Protein AF-A0A9P7N388-F1 (afdb_monomer)

Sequence (349 aa):
MAQVLVEQLLEPGQTVDETIVAYLEQLADLKVEDVQNSEPRAISQVSHSLLLDIQALSKKSHRRLVESAASHSSLRQTLPSLAQRACDLNNMVPWLDEEADLFSTEFNKAKETKEKNIIADRKRALRLLDNSERLVNVMEIPPLLNTVISSNPVNHSSFLDLYAHLQRLASLHASSPLITSVKHEADVAVRRMAADLIAALRVPNLKLAPGLRTVGWLKRIVPDLISQPTEEALSATFLVCRLSTLIRTLDAMGPLRDLADQELMRNVDSTQGWAGGQHTEKYLKRFIEVFREHSFGIVSVANSIDASFPRLDDPKADLMYPLPSGQKYQRKYFDTSALLCRKFGKIGG

Secondary structure (DSSP, 8-state):
-HHHHHHHHS-TT----HHHHHHHHHHHHS-HHHHHHTHHHHHHHHHHHHHHHHHHHHHHHHHHHHHHHHHHHHHHHHHHHHHHHHHHHHHHHHHHHHHHHHHHHHHHH--SSSHHHHHHHHHHHHHHHHHHHHHHHHHHHHHHHHHHHHSSS--HHHHHHHHHHHHHHHHHTTT-HHHHHHHHHHHHHHHHHHHHHHHHHHSTT--HHHHHHHHHHHHHHHHHH-SS--HHHHHHHHHHHHHHHHHHHHHTTHHHHHHHHHHHHHHHH--S-----HHHHHHHHHHHHHHHHHHHHHHHHHHHHHHHS--TT-TT--S--PPPPS-SSHHHHHHHHHHHHHHHTTS--

Nearest PDB structures (foldseek):
  6xns-assembly1_A  TM=2.971E-01  e=5.992E-01  synthetic construct

Structure (mmCIF, N/CA/C/O backbone):
data_AF-A0A9P7N388-F1
#
_entry.id   AF-A0A9P7N388-F1
#
loop_
_atom_site.group_PDB
_atom_site.id
_atom_site.type_symbol
_atom_site.label_atom_id
_atom_site.label_alt_id
_atom_site.label_comp_id
_atom_site.label_asym_id
_atom_site.label_entity_id
_atom_site.label_seq_id
_atom_site.pdbx_PDB_ins_code
_atom_site.Cartn_x
_atom_site.Cartn_y
_a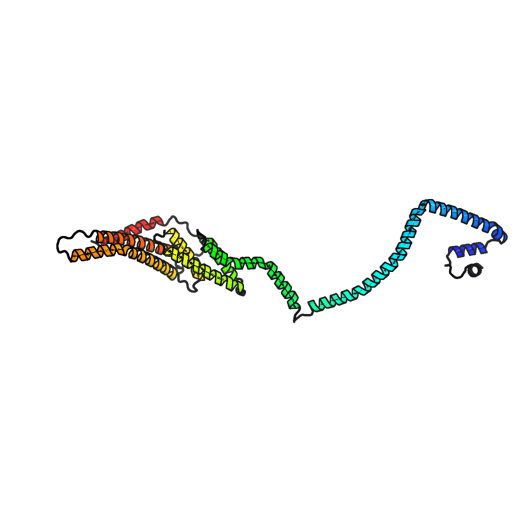tom_site.Cartn_z
_atom_site.occupancy
_atom_site.B_iso_or_equiv
_atom_site.auth_seq_id
_atom_site.auth_comp_id
_atom_site.auth_asym_id
_atom_site.auth_atom_id
_atom_site.pdbx_PDB_model_num
ATOM 1 N N . MET A 1 1 ? -50.084 3.219 96.421 1.00 54.56 1 MET A N 1
ATOM 2 C CA . MET A 1 1 ? -51.499 3.410 96.026 1.00 54.56 1 MET A CA 1
ATOM 3 C C . MET A 1 1 ? -51.617 3.559 94.512 1.00 54.56 1 MET A C 1
ATOM 5 O O . MET A 1 1 ? -52.287 2.729 93.920 1.00 54.56 1 MET A O 1
ATOM 9 N N . ALA A 1 2 ? -50.893 4.488 93.870 1.00 55.12 2 ALA A N 1
ATOM 10 C CA . ALA A 1 2 ? -50.901 4.659 92.407 1.00 55.12 2 ALA A CA 1
ATOM 11 C C . ALA A 1 2 ? -50.520 3.389 91.613 1.00 55.12 2 ALA A C 1
ATOM 13 O O . ALA A 1 2 ? -51.240 3.010 90.702 1.00 55.12 2 ALA A O 1
ATOM 14 N N . GLN A 1 3 ? -49.470 2.656 92.012 1.00 58.31 3 GLN A N 1
ATOM 15 C CA . GLN A 1 3 ? -49.074 1.400 91.341 1.00 58.31 3 GLN A CA 1
ATOM 16 C C . GLN A 1 3 ? -50.142 0.292 91.420 1.00 58.31 3 GLN A C 1
ATOM 18 O O . GLN A 1 3 ? -50.338 -0.437 90.457 1.00 58.31 3 GLN A O 1
ATOM 23 N N . VAL A 1 4 ? -50.882 0.212 92.532 1.00 60.84 4 VAL A N 1
ATOM 24 C CA . VAL A 1 4 ? -51.974 -0.765 92.715 1.00 60.84 4 VAL A CA 1
ATOM 25 C C . VAL A 1 4 ? -53.197 -0.384 91.871 1.00 60.84 4 VAL A C 1
ATOM 27 O O . VAL A 1 4 ? -53.898 -1.254 91.370 1.00 60.84 4 VAL A O 1
ATOM 30 N N . LEU A 1 5 ? -53.434 0.917 91.670 1.00 60.81 5 LEU A N 1
ATOM 31 C CA . LEU A 1 5 ? -54.494 1.420 90.791 1.00 60.81 5 LEU A CA 1
ATOM 32 C C . LEU A 1 5 ? -54.153 1.234 89.306 1.00 60.81 5 LEU A C 1
ATOM 34 O O . LEU A 1 5 ? -55.037 0.875 88.535 1.00 60.81 5 LEU A O 1
ATOM 38 N N . VAL A 1 6 ? -52.885 1.407 88.913 1.00 63.84 6 VAL A N 1
ATOM 39 C CA . VAL A 1 6 ? -52.402 1.099 87.553 1.00 63.84 6 VAL A CA 1
ATOM 40 C C . VAL A 1 6 ? -52.645 -0.374 87.218 1.00 63.84 6 VAL A C 1
ATOM 42 O O . VAL A 1 6 ? -53.108 -0.687 86.129 1.00 63.84 6 VAL A O 1
ATOM 45 N N . GLU A 1 7 ? -52.382 -1.275 88.163 1.00 63.84 7 GLU A N 1
ATOM 46 C CA . GLU A 1 7 ? -52.523 -2.718 87.956 1.00 63.84 7 GLU A CA 1
ATOM 47 C C . GLU A 1 7 ? -53.988 -3.193 87.931 1.00 63.84 7 GLU A C 1
ATOM 49 O O . GLU A 1 7 ? -54.299 -4.184 87.277 1.00 63.84 7 GLU A O 1
ATOM 54 N N . GLN A 1 8 ? -54.906 -2.481 88.599 1.00 62.72 8 GLN A N 1
ATOM 55 C CA . GLN A 1 8 ? -56.333 -2.831 88.606 1.00 62.72 8 GLN A CA 1
ATOM 56 C C . GLN A 1 8 ? -57.171 -2.161 87.510 1.00 62.72 8 GLN A C 1
ATOM 58 O O . GLN A 1 8 ? -58.237 -2.679 87.181 1.00 62.72 8 GLN A O 1
ATOM 63 N N . LEU A 1 9 ? -56.737 -1.021 86.963 1.00 61.66 9 LEU A N 1
ATOM 64 C CA . LEU A 1 9 ? -57.518 -0.246 85.987 1.00 61.66 9 LEU A CA 1
ATOM 65 C C . LEU A 1 9 ? -57.026 -0.376 84.539 1.00 61.66 9 LEU A C 1
ATOM 67 O O . LEU A 1 9 ? -57.752 0.025 83.630 1.00 61.66 9 LEU A O 1
ATOM 71 N N . LEU A 1 10 ? -55.831 -0.924 84.298 1.00 63.72 10 LEU A N 1
ATOM 72 C CA . LEU A 1 10 ? -55.288 -1.095 82.948 1.00 63.72 10 LEU A CA 1
ATOM 73 C C . LEU A 1 10 ? -55.443 -2.552 82.480 1.00 63.72 10 LEU A C 1
ATOM 75 O O . LEU A 1 10 ? -54.872 -3.468 83.069 1.00 63.72 10 LEU A O 1
ATOM 79 N N . GLU A 1 11 ? -56.193 -2.777 81.398 1.00 56.34 11 GLU A N 1
ATOM 80 C CA . GLU A 1 11 ? -56.225 -4.086 80.732 1.00 56.34 11 GLU A CA 1
ATOM 81 C C . GLU A 1 11 ? -54.861 -4.425 80.088 1.00 56.34 11 GLU A C 1
ATOM 83 O O . GLU A 1 11 ? -54.117 -3.521 79.681 1.00 56.34 11 GLU A O 1
ATOM 88 N N . PRO A 1 12 ? -54.495 -5.720 79.982 1.00 47.88 12 PRO A N 1
ATOM 89 C CA . PRO A 1 12 ? -53.148 -6.128 79.597 1.00 47.88 12 PRO A CA 1
ATOM 90 C C . PRO A 1 12 ? -52.882 -5.816 78.118 1.00 47.88 12 PRO A C 1
ATOM 92 O O . PRO A 1 12 ? -53.321 -6.539 77.226 1.00 47.88 12 PRO A O 1
ATOM 95 N N . GLY A 1 13 ? -52.132 -4.743 77.851 1.00 54.44 13 GLY A N 1
ATOM 96 C CA . GLY A 1 13 ? -51.677 -4.407 76.496 1.00 54.44 13 GLY A CA 1
ATOM 97 C C . GLY A 1 13 ? -51.415 -2.930 76.198 1.00 54.44 13 GLY A C 1
ATOM 98 O O . GLY A 1 13 ? -50.914 -2.632 75.115 1.00 54.44 13 GLY A O 1
ATOM 99 N N . GLN A 1 14 ? -51.715 -2.002 77.112 1.00 55.28 14 GLN A N 1
ATOM 100 C CA . GLN A 1 14 ? -51.423 -0.576 76.913 1.00 55.28 14 GLN A CA 1
ATOM 101 C C . GLN A 1 14 ? -50.050 -0.173 77.467 1.00 55.28 14 GLN A C 1
ATOM 103 O O . GLN A 1 14 ? -49.676 -0.527 78.583 1.00 55.28 14 GLN A O 1
ATOM 108 N N . THR A 1 15 ? -49.294 0.582 76.668 1.00 54.12 15 THR A N 1
ATOM 109 C CA . THR A 1 15 ? -48.019 1.188 77.064 1.00 54.12 15 THR A CA 1
ATOM 110 C C . THR A 1 15 ? -48.269 2.273 78.107 1.00 54.12 15 THR A C 1
ATOM 112 O O . THR A 1 15 ? -49.079 3.171 77.886 1.00 54.12 15 THR A O 1
ATOM 115 N N . VAL A 1 16 ? -47.591 2.177 79.251 1.00 58.94 16 VAL A N 1
ATOM 116 C CA . VAL A 1 16 ? -47.713 3.140 80.351 1.00 58.94 16 VAL A CA 1
ATOM 117 C C . VAL A 1 16 ? -46.982 4.425 79.962 1.00 58.94 16 VAL A C 1
ATOM 119 O O . VAL A 1 16 ? -45.760 4.500 80.071 1.00 58.94 16 VAL A O 1
ATOM 122 N N . ASP A 1 17 ? -47.720 5.423 79.482 1.00 66.12 17 ASP A N 1
ATOM 123 C CA . ASP A 1 17 ? -47.175 6.762 79.259 1.00 66.12 17 ASP A CA 1
ATOM 124 C C . ASP A 1 17 ? -46.977 7.490 80.601 1.00 66.12 17 ASP A C 1
ATOM 126 O O . ASP A 1 17 ? -47.806 7.406 81.510 1.00 66.12 17 ASP A O 1
ATOM 130 N N . GLU A 1 18 ? -45.879 8.241 80.720 1.00 76.75 18 GLU A N 1
ATOM 131 C CA . GLU A 1 18 ? -45.463 8.998 81.918 1.00 76.75 18 GLU A CA 1
ATOM 132 C C . GLU A 1 18 ? -46.559 9.945 82.450 1.00 76.75 18 GLU A C 1
ATOM 134 O O . GLU A 1 18 ? -46.695 10.175 83.651 1.00 76.75 18 GLU A O 1
ATOM 139 N N . THR A 1 19 ? -47.416 10.434 81.556 1.00 77.50 19 THR A N 1
ATOM 140 C CA . THR A 1 19 ? -48.558 11.300 81.866 1.00 77.50 19 THR A CA 1
ATOM 141 C C . THR A 1 19 ? -49.704 10.569 82.568 1.00 77.50 19 THR A C 1
ATOM 143 O O . THR A 1 19 ? -50.401 11.173 83.382 1.00 77.50 19 THR A O 1
ATOM 146 N N . ILE A 1 20 ? -49.889 9.273 82.298 1.00 78.06 20 ILE A N 1
ATOM 147 C CA . ILE A 1 20 ? -50.920 8.438 82.932 1.00 78.06 20 ILE A CA 1
ATOM 148 C C . ILE A 1 20 ? -50.558 8.213 84.401 1.00 78.06 20 ILE A C 1
ATOM 150 O O . ILE A 1 20 ? -51.415 8.314 85.274 1.00 78.06 20 ILE A O 1
ATOM 154 N N . VAL A 1 21 ? -49.276 7.975 84.687 1.00 78.62 21 VAL A N 1
ATOM 155 C CA . VAL A 1 21 ? -48.788 7.783 86.059 1.00 78.62 21 VAL A CA 1
ATOM 156 C C . VAL A 1 21 ? -48.949 9.066 86.878 1.00 78.62 21 VAL A C 1
ATOM 158 O O . VAL A 1 21 ? -49.504 9.013 87.973 1.00 78.62 21 VAL A O 1
ATOM 161 N N . ALA A 1 22 ? -48.577 10.223 86.321 1.00 80.38 22 ALA A N 1
ATOM 162 C CA . ALA A 1 22 ? -48.741 11.517 86.987 1.00 80.38 22 ALA A CA 1
ATOM 163 C C . ALA A 1 22 ? -50.216 11.869 87.270 1.00 80.38 22 ALA A C 1
ATOM 165 O O . ALA A 1 22 ? -50.533 12.437 88.315 1.00 80.38 22 ALA A O 1
ATOM 166 N N . TYR A 1 23 ? -51.135 11.507 86.369 1.00 80.38 23 TYR A N 1
ATOM 167 C CA . TYR A 1 23 ? -52.574 11.695 86.581 1.00 80.38 23 TYR A CA 1
ATOM 168 C C . TYR A 1 23 ? -53.120 10.787 87.693 1.00 80.38 23 TYR A C 1
ATOM 170 O O . TYR A 1 23 ? -53.917 11.221 88.523 1.00 80.38 23 TYR A O 1
ATOM 178 N N . LEU A 1 24 ? -52.662 9.535 87.752 1.00 78.81 24 LEU A N 1
ATOM 179 C CA . LEU A 1 24 ? -53.074 8.582 88.786 1.00 78.81 24 LEU A CA 1
ATOM 180 C C . LEU A 1 24 ? -52.516 8.932 90.173 1.00 78.81 24 LEU A C 1
ATOM 182 O O . LEU A 1 24 ? -53.167 8.654 91.179 1.00 78.81 24 LEU A O 1
ATOM 186 N N . GLU A 1 25 ? -51.346 9.568 90.239 1.00 81.94 25 GLU A N 1
ATOM 187 C CA . GLU A 1 25 ? -50.822 10.161 91.474 1.00 81.94 25 GLU A CA 1
ATOM 188 C C . GLU A 1 25 ? -51.679 11.345 91.933 1.00 81.94 25 GLU A C 1
ATOM 190 O O . GLU A 1 25 ? -52.079 11.391 93.094 1.00 81.94 25 GLU A O 1
ATOM 195 N N . GLN A 1 26 ? -52.068 12.236 91.015 1.00 79.00 26 GLN A N 1
ATOM 196 C CA . GLN A 1 26 ? -52.986 13.339 91.325 1.00 79.00 26 GLN A CA 1
ATOM 197 C C . GLN A 1 26 ? -54.356 12.839 91.800 1.00 79.00 26 GLN A C 1
ATOM 199 O O . GLN A 1 26 ? -54.920 13.396 92.739 1.00 79.00 26 GLN A O 1
ATOM 204 N N . LEU A 1 27 ? -54.876 11.762 91.207 1.00 75.25 27 LEU A N 1
ATOM 205 C CA . LEU A 1 27 ? -56.146 11.162 91.612 1.00 75.25 27 LEU A CA 1
ATOM 206 C C . LEU A 1 27 ? -56.091 10.561 93.024 1.00 75.25 27 LEU A C 1
ATOM 208 O O . LEU A 1 27 ? -57.076 10.614 93.760 1.00 75.25 27 LEU A O 1
ATOM 212 N N . ALA A 1 28 ? -54.940 10.007 93.413 1.00 77.50 28 ALA A N 1
ATOM 213 C CA . ALA A 1 28 ? -54.733 9.443 94.743 1.00 77.50 28 ALA A CA 1
ATOM 214 C C . ALA A 1 28 ? -54.659 10.512 95.854 1.00 77.50 28 ALA A C 1
ATOM 216 O O . ALA A 1 28 ? -54.932 10.185 97.010 1.00 77.50 28 ALA A O 1
ATOM 217 N N . ASP A 1 29 ? -54.335 11.764 95.510 1.00 81.75 29 ASP A N 1
ATOM 218 C CA . ASP A 1 29 ? -54.202 12.885 96.451 1.00 81.75 29 ASP A CA 1
ATOM 219 C C . ASP A 1 29 ? -55.505 13.698 96.649 1.00 81.75 29 ASP A C 1
ATOM 221 O O . ASP A 1 29 ? -55.605 14.491 97.592 1.00 81.75 29 ASP A O 1
ATOM 225 N N . LEU A 1 30 ? -56.532 13.511 95.806 1.00 77.94 30 LEU A N 1
ATOM 226 C CA . LEU A 1 30 ? -57.818 14.218 95.917 1.00 77.94 30 LEU A CA 1
ATOM 227 C C . LEU A 1 30 ? -58.796 13.550 96.910 1.00 77.94 30 LEU A C 1
ATOM 229 O O . LEU A 1 30 ? -58.837 12.333 97.084 1.00 77.94 30 LEU A O 1
ATOM 233 N N . LYS A 1 31 ? -59.646 14.357 97.566 1.00 75.75 31 LYS A N 1
ATOM 234 C CA . LYS A 1 31 ? -60.687 13.870 98.493 1.00 75.75 31 LYS A CA 1
ATOM 235 C C . LYS A 1 31 ? -61.840 13.205 97.734 1.00 75.75 31 LYS A C 1
ATOM 237 O O . LYS A 1 31 ? -62.254 13.685 96.685 1.00 75.75 31 LYS A O 1
ATOM 242 N N . VAL A 1 32 ? -62.430 12.155 98.314 1.00 70.00 32 VAL A N 1
ATOM 243 C CA . VAL A 1 32 ? -63.485 11.325 97.684 1.00 70.00 32 VAL A CA 1
ATOM 244 C C . VAL A 1 32 ? -64.698 12.142 97.202 1.00 70.00 32 VAL A C 1
ATOM 246 O O . VAL A 1 32 ? -65.280 11.829 96.167 1.00 70.00 32 VAL A O 1
ATOM 249 N N . GLU A 1 33 ? -65.061 13.217 97.904 1.00 69.81 33 GLU A N 1
ATOM 250 C CA . GLU A 1 33 ? -66.173 14.102 97.518 1.00 69.81 33 GLU A CA 1
ATOM 251 C C . GLU A 1 33 ? -65.856 14.957 96.273 1.00 69.81 33 GLU A C 1
ATOM 253 O O . GLU A 1 33 ? -66.740 15.198 95.442 1.00 69.81 33 GLU A O 1
ATOM 258 N N . ASP A 1 34 ? -64.589 15.350 96.107 1.00 67.69 34 ASP A N 1
ATOM 259 C CA . ASP A 1 34 ? -64.081 16.095 94.951 1.00 67.69 34 ASP A CA 1
ATOM 260 C C . ASP A 1 34 ? -63.875 15.160 93.747 1.00 67.69 34 ASP A C 1
ATOM 262 O O . ASP A 1 34 ? -64.193 15.539 92.616 1.00 67.69 34 ASP A O 1
ATOM 266 N N . VAL A 1 35 ? -63.456 13.913 93.990 1.00 71.31 35 VAL A N 1
ATOM 267 C CA . VAL A 1 35 ? -63.378 12.841 92.979 1.00 71.31 35 VAL A CA 1
ATOM 268 C C . VAL A 1 35 ? -64.764 12.499 92.432 1.00 71.31 35 VAL A C 1
ATOM 270 O O . VAL A 1 35 ? -64.927 12.301 91.238 1.00 71.31 35 VAL A O 1
ATOM 273 N N . GLN A 1 36 ? -65.809 12.473 93.263 1.00 75.69 36 GLN A N 1
ATOM 274 C CA . GLN A 1 36 ? -67.150 12.132 92.771 1.00 75.69 36 GLN A CA 1
ATOM 275 C C . GLN A 1 36 ? -67.828 13.266 91.993 1.00 75.69 36 GLN A C 1
ATOM 277 O O . GLN A 1 36 ? -68.602 12.998 91.075 1.00 75.69 36 GLN A O 1
ATOM 282 N N . ASN A 1 37 ? -67.571 14.530 92.343 1.00 75.38 37 ASN A N 1
ATOM 283 C CA . ASN A 1 37 ? -68.355 15.649 91.811 1.00 75.38 37 ASN A CA 1
ATOM 284 C C . ASN A 1 37 ? -67.577 16.596 90.895 1.00 75.38 37 ASN A C 1
ATOM 286 O O . ASN A 1 37 ? -68.160 17.147 89.958 1.00 75.38 37 ASN A O 1
ATOM 290 N N . SER A 1 38 ? -66.295 16.834 91.170 1.00 77.44 38 SER A N 1
ATOM 291 C CA . SER A 1 38 ? -65.497 17.830 90.449 1.00 77.44 38 SER A CA 1
ATOM 292 C C . SER A 1 38 ? -64.679 17.207 89.324 1.00 77.44 38 SER A C 1
ATOM 294 O O . SER A 1 38 ? -64.660 17.760 88.227 1.00 77.44 38 SER A O 1
ATOM 296 N N . GLU A 1 39 ? -64.101 16.024 89.541 1.00 82.06 39 GLU A N 1
ATOM 297 C CA . GLU A 1 39 ? -63.276 15.343 88.543 1.00 82.06 39 GLU A CA 1
ATOM 298 C C . GLU A 1 39 ? -64.093 14.919 87.306 1.00 82.06 39 GLU A C 1
ATOM 300 O O . GLU A 1 39 ? -63.691 15.287 86.203 1.00 82.06 39 GLU A O 1
ATOM 305 N N . PRO A 1 40 ? -65.292 14.302 87.403 1.00 83.38 40 PRO A N 1
ATOM 306 C CA . PRO A 1 40 ? -66.077 13.959 86.219 1.00 83.38 40 PRO A CA 1
ATOM 307 C C . PRO A 1 40 ? -66.480 15.201 85.428 1.00 83.38 40 PRO A C 1
ATOM 309 O O . PRO A 1 40 ? -66.548 15.164 84.199 1.00 83.38 40 PRO A O 1
ATOM 312 N N . ARG A 1 41 ? -66.715 16.327 86.119 1.00 80.69 41 ARG A N 1
ATOM 313 C CA . ARG A 1 41 ? -67.003 17.617 85.482 1.00 80.69 41 ARG A CA 1
ATOM 314 C C . ARG A 1 41 ? -65.760 18.197 84.812 1.00 80.69 41 ARG A C 1
ATOM 316 O O . ARG A 1 41 ? -65.882 18.671 83.689 1.00 80.69 41 ARG A O 1
ATOM 323 N N . ALA A 1 42 ? -64.591 18.115 85.440 1.00 82.94 42 ALA A N 1
ATOM 324 C CA . ALA A 1 42 ? -63.323 18.561 84.873 1.00 82.94 42 ALA A CA 1
ATOM 325 C C . ALA A 1 42 ? -62.916 17.712 83.658 1.00 82.94 42 ALA A C 1
ATOM 327 O O . ALA A 1 42 ? -62.613 18.274 82.612 1.00 82.94 42 ALA A O 1
ATOM 328 N N . ILE A 1 43 ? -63.019 16.380 83.732 1.00 85.31 43 ILE A N 1
ATOM 329 C CA . ILE A 1 43 ? -62.799 15.475 82.592 1.00 85.31 43 ILE A CA 1
ATOM 330 C C . ILE A 1 43 ? -63.797 15.786 81.476 1.00 85.31 43 ILE A C 1
ATOM 332 O O . ILE A 1 43 ? -63.410 15.889 80.314 1.00 85.31 43 ILE A O 1
ATOM 336 N N . SER A 1 44 ? -65.078 15.983 81.799 1.00 87.81 44 SER A N 1
ATOM 337 C CA . SER A 1 44 ? -66.091 16.339 80.796 1.00 87.81 44 SER A CA 1
ATOM 338 C C . SER A 1 44 ? -65.797 17.694 80.143 1.00 87.81 44 SER A C 1
ATOM 340 O O . SER A 1 44 ? -65.961 17.843 78.937 1.00 87.81 44 SER A O 1
ATOM 342 N N . GLN A 1 45 ? -65.318 18.679 80.906 1.00 90.69 45 GLN A N 1
ATOM 343 C CA . GLN A 1 45 ? -64.935 19.994 80.386 1.00 90.69 45 GLN A CA 1
ATOM 344 C C . GLN A 1 45 ? -63.671 19.933 79.525 1.00 90.69 45 GLN A C 1
ATOM 346 O O . GLN A 1 45 ? -63.677 20.481 78.427 1.00 90.69 45 GLN A O 1
ATOM 351 N N . VAL A 1 46 ? -62.619 19.248 79.982 1.00 89.38 46 VAL A N 1
ATOM 352 C CA . VAL A 1 46 ? -61.349 19.099 79.254 1.00 89.38 46 VAL A CA 1
ATOM 353 C C . VAL A 1 46 ? -61.537 18.247 78.005 1.00 89.38 46 VAL A C 1
ATOM 355 O O . VAL A 1 46 ? -61.026 18.592 76.946 1.00 89.38 46 VAL A O 1
ATOM 358 N N . SER A 1 47 ? -62.311 17.164 78.081 1.00 92.50 47 SER A N 1
ATOM 359 C CA . SER A 1 47 ? -62.658 16.378 76.894 1.00 92.50 47 SER A CA 1
ATOM 360 C C . SER A 1 47 ? -63.478 17.206 75.912 1.00 92.50 47 SER A C 1
ATOM 362 O O . SER A 1 47 ? -63.170 17.190 74.726 1.00 92.50 47 SER A O 1
ATOM 364 N N . HIS A 1 48 ? -64.454 17.997 76.371 1.00 93.94 48 HIS A N 1
ATOM 365 C CA . HIS A 1 48 ? -65.211 18.877 75.484 1.00 93.94 48 HIS A CA 1
ATOM 366 C C . HIS A 1 48 ? -64.327 19.973 74.867 1.00 93.94 48 HIS A C 1
ATOM 368 O O . HIS A 1 48 ? -64.451 20.245 73.674 1.00 93.94 48 HIS A O 1
ATOM 374 N N . SER A 1 49 ? -63.422 20.601 75.626 1.00 94.44 49 SER A N 1
ATOM 375 C CA . SER A 1 49 ? -62.507 21.616 75.084 1.00 94.44 49 SER A CA 1
ATOM 376 C C . SER A 1 49 ? -61.527 21.006 74.086 1.00 94.44 49 SER A C 1
ATOM 378 O O . SER A 1 49 ? -61.381 21.518 72.983 1.00 94.44 49 SER A O 1
ATOM 380 N N . LEU A 1 50 ? -60.939 19.857 74.418 1.00 93.81 50 LEU A N 1
ATOM 381 C CA . LEU A 1 50 ? -60.034 19.124 73.541 1.00 93.81 50 LEU A CA 1
ATOM 382 C C . LEU A 1 50 ? -60.761 18.650 72.279 1.00 93.81 50 LEU A C 1
ATOM 384 O O . LEU A 1 50 ? -60.205 18.741 71.191 1.00 93.81 50 LEU A O 1
ATOM 388 N N . LEU A 1 51 ? -62.016 18.205 72.381 1.00 94.88 51 LEU A N 1
ATOM 389 C CA . LEU A 1 51 ? -62.832 17.862 71.215 1.00 94.88 51 LEU A CA 1
ATOM 390 C C . LEU A 1 51 ? -63.077 19.077 70.321 1.00 94.88 51 LEU A C 1
ATOM 392 O O . LEU A 1 51 ? -62.978 18.946 69.102 1.00 94.88 51 LEU A O 1
ATOM 396 N N . LEU A 1 52 ? -63.352 20.254 70.892 1.00 92.88 52 LEU A N 1
ATOM 397 C CA . LEU A 1 52 ? -63.477 21.489 70.116 1.00 92.88 52 LEU A CA 1
ATOM 398 C C . LEU A 1 52 ? -62.151 21.877 69.455 1.00 92.88 52 LEU A C 1
ATOM 400 O O . LEU A 1 52 ? -62.152 22.231 68.276 1.00 92.88 52 LEU A O 1
ATOM 404 N N . ASP A 1 53 ? -61.031 21.753 70.164 1.00 93.00 53 ASP A N 1
ATOM 405 C CA . ASP A 1 53 ? -59.697 22.058 69.645 1.00 93.00 53 ASP A CA 1
ATOM 406 C C . ASP A 1 53 ? -59.281 21.076 68.542 1.00 93.00 53 ASP A C 1
ATOM 408 O O . ASP A 1 53 ? -58.810 21.498 67.484 1.00 93.00 53 ASP A O 1
ATOM 412 N N . ILE A 1 54 ? -59.531 19.774 68.715 1.00 90.62 54 ILE A N 1
ATOM 413 C CA . ILE A 1 54 ? -59.326 18.754 67.679 1.00 90.62 54 ILE A CA 1
ATOM 414 C C . ILE A 1 54 ? -60.261 19.000 66.500 1.00 90.62 54 ILE A C 1
ATOM 416 O O . ILE A 1 54 ? -59.834 18.877 65.354 1.00 90.62 54 ILE A O 1
ATOM 420 N N . GLN A 1 55 ? -61.521 19.370 66.731 1.00 91.62 55 GLN A N 1
ATOM 421 C CA . GLN A 1 55 ? -62.453 19.673 65.649 1.00 91.62 55 GLN A CA 1
ATOM 422 C C . GLN A 1 55 ? -62.019 20.928 64.881 1.00 91.62 55 GLN A C 1
ATOM 424 O O . GLN A 1 55 ? -62.091 20.944 63.651 1.00 91.62 55 GLN A O 1
ATOM 429 N N . ALA A 1 56 ? -61.546 21.967 65.570 1.00 90.75 56 ALA A N 1
ATOM 430 C CA . ALA A 1 56 ? -61.016 23.181 64.961 1.00 90.75 56 ALA A CA 1
ATOM 431 C C . ALA A 1 56 ? -59.724 22.901 64.182 1.00 90.75 56 ALA A C 1
ATOM 433 O O . ALA A 1 56 ? -59.584 23.348 63.040 1.00 90.75 56 ALA A O 1
ATOM 434 N N . LEU A 1 57 ? -58.813 22.108 64.750 1.00 88.38 57 LEU A N 1
ATOM 435 C CA . LEU A 1 57 ? -57.588 21.672 64.091 1.00 88.38 57 LEU A CA 1
ATOM 436 C C . LEU A 1 57 ? -57.908 20.817 62.864 1.00 88.38 57 LEU A C 1
ATOM 438 O O . LEU A 1 57 ? -57.411 21.116 61.786 1.00 88.38 57 LEU A O 1
ATOM 442 N N . SER A 1 58 ? -58.799 19.835 62.996 1.00 88.56 58 SER A N 1
ATOM 443 C CA . SER A 1 58 ? -59.291 19.003 61.899 1.00 88.56 58 SER A CA 1
ATOM 444 C C . SER A 1 58 ? -59.905 19.865 60.801 1.00 88.56 58 SER A C 1
ATOM 446 O O . SER A 1 58 ? -59.466 19.792 59.663 1.00 88.56 58 SER A O 1
ATOM 448 N N . LYS A 1 59 ? -60.812 20.801 61.106 1.00 88.00 59 LYS A N 1
ATOM 449 C CA . LYS A 1 59 ? -61.361 21.720 60.090 1.00 88.00 59 LYS A CA 1
ATOM 450 C C . LYS A 1 59 ? -60.273 22.539 59.390 1.00 88.00 59 LYS A C 1
ATOM 452 O O . LYS A 1 59 ? -60.327 22.712 58.175 1.00 88.00 59 LYS A O 1
ATOM 457 N N . LYS A 1 60 ? -59.280 23.026 60.137 1.00 90.31 60 LYS A N 1
ATOM 458 C CA . LYS A 1 60 ? -58.195 23.860 59.605 1.00 90.31 60 LYS A CA 1
ATOM 459 C C . LYS A 1 60 ? -57.172 23.065 58.786 1.00 90.31 60 LYS A C 1
ATOM 461 O O . LYS A 1 60 ? -56.606 23.606 57.840 1.00 90.31 60 LYS A O 1
ATOM 466 N N . SER A 1 61 ? -56.895 21.815 59.153 1.00 88.00 61 SER A N 1
ATOM 467 C CA . SER A 1 61 ? -55.777 21.032 58.616 1.00 88.00 61 SER A CA 1
ATOM 468 C C . SER A 1 61 ? -56.156 19.637 58.111 1.00 88.00 61 SER A C 1
ATOM 470 O O . SER A 1 61 ? -55.248 18.861 57.814 1.00 88.00 61 SER A O 1
ATOM 472 N N . HIS A 1 62 ? -57.448 19.326 57.914 1.00 89.25 62 HIS A N 1
ATOM 473 C CA . HIS A 1 62 ? -57.910 17.989 57.501 1.00 89.25 62 HIS A CA 1
ATOM 474 C C . HIS A 1 62 ? -57.152 17.492 56.275 1.00 89.25 62 HIS A C 1
ATOM 476 O O . HIS A 1 62 ? -56.761 16.336 56.220 1.00 89.25 62 HIS A O 1
ATOM 482 N N . ARG A 1 63 ? -56.898 18.375 55.302 1.00 89.75 63 ARG A N 1
ATOM 483 C CA . ARG A 1 63 ? -56.197 18.014 54.074 1.00 89.75 63 ARG A CA 1
ATOM 484 C C . ARG A 1 63 ? -54.775 17.550 54.365 1.00 89.75 63 ARG A C 1
ATOM 486 O O . ARG A 1 63 ? -54.380 16.503 53.878 1.00 89.75 63 ARG A O 1
ATOM 493 N N . ARG A 1 64 ? -54.046 18.278 55.213 1.00 87.06 64 ARG A N 1
ATOM 494 C CA . ARG A 1 64 ? -52.675 17.919 55.601 1.00 87.06 64 ARG A CA 1
ATOM 495 C C . ARG A 1 64 ? -52.645 16.655 56.453 1.00 87.06 64 ARG A C 1
ATOM 497 O O . ARG A 1 64 ? -51.740 15.848 56.292 1.00 87.06 64 ARG A O 1
ATOM 504 N N . LEU A 1 65 ? -53.627 16.466 57.335 1.00 87.81 65 LEU A N 1
ATOM 505 C CA . LEU A 1 65 ? -53.743 15.252 58.145 1.00 87.81 65 LEU A CA 1
ATOM 506 C C . LEU A 1 65 ? -54.067 14.027 57.281 1.00 87.81 65 LEU A C 1
ATOM 508 O O . LEU A 1 65 ? -53.451 12.985 57.465 1.00 87.81 65 LEU A O 1
ATOM 512 N N . VAL A 1 66 ? -54.966 14.159 56.303 1.00 90.44 66 VAL A N 1
ATOM 513 C CA . VAL A 1 66 ? -55.297 13.088 55.350 1.00 90.44 66 VAL A CA 1
ATOM 514 C C . VAL A 1 66 ? -54.122 12.802 54.416 1.00 90.44 66 VAL A C 1
ATOM 516 O O . VAL A 1 66 ? -53.786 11.641 54.219 1.00 90.44 66 VAL A O 1
ATOM 519 N N . GLU A 1 67 ? -53.453 13.828 53.886 1.00 92.88 67 GLU A N 1
ATOM 520 C CA . GLU A 1 67 ? -52.242 13.671 53.067 1.00 92.88 67 GLU A CA 1
ATOM 521 C C . GLU A 1 67 ? -51.105 13.019 53.871 1.00 92.88 67 GLU A C 1
ATOM 523 O O . GLU A 1 67 ? -50.421 12.135 53.357 1.00 92.88 67 GLU A O 1
ATOM 528 N N . SER A 1 68 ? -50.938 13.384 55.146 1.00 91.88 68 SER A N 1
ATOM 529 C CA . SER A 1 68 ? -49.965 12.766 56.052 1.00 91.88 68 SER A CA 1
ATOM 530 C C . SER A 1 68 ? -50.321 11.310 56.357 1.00 91.88 68 SER A C 1
ATOM 532 O O . SER A 1 68 ? -49.481 10.431 56.201 1.00 91.88 68 SER A O 1
ATOM 534 N N . ALA A 1 69 ? -51.577 11.006 56.694 1.00 91.81 69 ALA A N 1
ATOM 535 C CA . ALA A 1 69 ? -52.031 9.636 56.937 1.00 91.81 69 ALA A CA 1
ATOM 536 C C . ALA A 1 69 ? -51.926 8.753 55.677 1.00 91.81 69 ALA A C 1
ATOM 538 O O . ALA A 1 69 ? -51.494 7.600 55.751 1.00 91.81 69 ALA A O 1
ATOM 539 N N . ALA A 1 70 ? -52.249 9.297 54.501 1.00 92.44 70 ALA A N 1
ATOM 540 C CA . ALA A 1 70 ? -52.036 8.636 53.216 1.00 92.44 70 ALA A CA 1
ATOM 541 C C . ALA A 1 70 ? -50.537 8.405 52.947 1.00 92.44 70 ALA A C 1
ATOM 543 O O . ALA A 1 70 ? -50.143 7.318 52.531 1.00 92.44 70 ALA A O 1
ATOM 544 N N . SER A 1 71 ? -49.682 9.379 53.265 1.00 91.00 71 SER A N 1
ATOM 545 C CA . SER A 1 71 ? -48.225 9.244 53.135 1.00 91.00 71 SER A CA 1
ATOM 546 C C . SER A 1 71 ? -47.650 8.223 54.118 1.00 91.00 71 SER A C 1
ATOM 548 O O . SER A 1 71 ? -46.802 7.433 53.727 1.00 91.00 71 SER A O 1
ATOM 550 N N . HIS A 1 72 ? -48.136 8.166 55.361 1.00 93.25 72 HIS A N 1
ATOM 551 C CA . HIS A 1 72 ? -47.720 7.180 56.360 1.00 93.25 72 HIS A CA 1
ATOM 552 C C . HIS A 1 72 ? -48.199 5.768 56.020 1.00 93.25 72 HIS A C 1
ATOM 554 O O . HIS A 1 72 ? -47.447 4.813 56.203 1.00 93.25 72 HIS A O 1
ATOM 560 N N . SER A 1 73 ? -49.419 5.615 55.501 1.00 92.88 73 SER A N 1
ATOM 561 C CA . SER A 1 73 ? -49.911 4.313 55.030 1.00 92.88 73 SER A CA 1
ATOM 562 C C . SER A 1 73 ? -49.151 3.834 53.791 1.00 92.88 73 SER A C 1
ATOM 564 O O . SER A 1 73 ? -48.743 2.675 53.748 1.00 92.88 73 SER A O 1
ATOM 566 N N . SER A 1 74 ? -48.862 4.734 52.846 1.00 94.25 74 SER A N 1
ATOM 567 C CA . SER A 1 74 ? -47.978 4.464 51.708 1.00 94.25 74 SER A CA 1
ATOM 568 C C . SER A 1 74 ? -46.569 4.089 52.176 1.00 94.25 74 SER A C 1
ATOM 570 O O . SER A 1 74 ? -46.047 3.053 51.780 1.00 94.25 74 SER A O 1
ATOM 572 N N . LEU A 1 75 ? -45.982 4.843 53.111 1.00 94.44 75 LEU A N 1
ATOM 573 C CA . LEU A 1 75 ? -44.663 4.557 53.682 1.00 94.44 75 LEU A CA 1
ATOM 574 C C . LEU A 1 75 ? -44.633 3.197 54.386 1.00 94.44 75 LEU A C 1
ATOM 576 O O . LEU A 1 75 ? -43.689 2.431 54.216 1.00 94.44 75 LEU A O 1
ATOM 580 N N . ARG A 1 76 ? -45.695 2.847 55.116 1.00 94.38 76 ARG A N 1
ATOM 581 C CA . ARG A 1 76 ? -45.827 1.539 55.769 1.00 94.38 76 ARG A CA 1
ATOM 582 C C . ARG A 1 76 ? -45.844 0.379 54.768 1.00 94.38 76 ARG A C 1
ATOM 584 O O . ARG A 1 76 ? -45.442 -0.719 55.134 1.00 94.38 76 ARG A O 1
ATOM 591 N N . GLN A 1 77 ? -46.280 0.606 53.529 1.00 93.69 77 GLN A N 1
ATOM 592 C CA . GLN A 1 77 ? -46.245 -0.393 52.456 1.00 93.69 77 GLN A CA 1
ATOM 593 C C . GLN A 1 77 ? -44.929 -0.369 51.667 1.00 93.69 77 GLN A C 1
ATOM 595 O O . GLN A 1 77 ? -44.422 -1.423 51.281 1.00 93.69 77 GLN A O 1
ATOM 600 N N . THR A 1 78 ? -44.346 0.811 51.440 1.00 94.56 78 THR A N 1
ATOM 601 C CA . THR A 1 78 ? -43.116 0.942 50.652 1.00 94.56 78 THR A CA 1
ATOM 602 C C . THR A 1 78 ? -41.877 0.536 51.437 1.00 94.56 78 THR A C 1
ATOM 604 O O . THR A 1 78 ? -40.991 -0.077 50.847 1.00 94.56 78 THR A O 1
ATOM 607 N N . LEU A 1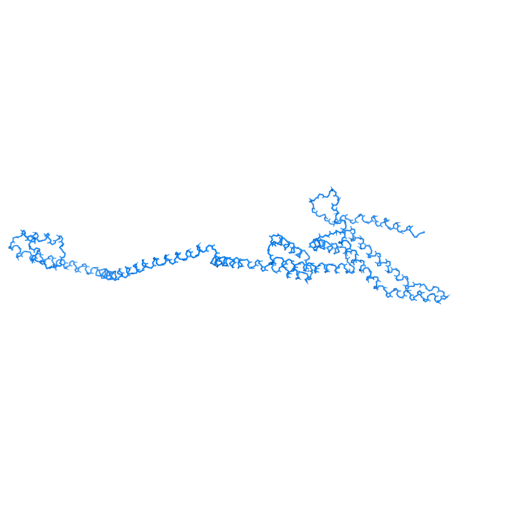 79 ? -41.817 0.784 52.750 1.00 95.31 79 LEU A N 1
ATOM 608 C CA . LEU A 1 79 ? -40.653 0.448 53.577 1.00 95.31 79 LEU A CA 1
ATOM 609 C C . LEU A 1 79 ? -40.353 -1.065 53.591 1.00 95.31 79 LEU A C 1
ATOM 611 O O . LEU A 1 79 ? -39.203 -1.424 53.341 1.00 95.31 79 LEU A O 1
ATOM 615 N N . PRO A 1 80 ? -41.338 -1.972 53.770 1.00 94.50 80 PRO A N 1
ATOM 616 C CA . PRO A 1 80 ? -41.099 -3.409 53.638 1.00 94.50 80 PRO A CA 1
ATOM 617 C C . PRO A 1 80 ? -40.700 -3.815 52.217 1.00 94.50 80 PRO A C 1
ATOM 619 O O . PRO A 1 80 ? -39.820 -4.651 52.052 1.00 94.50 80 PRO A O 1
ATOM 622 N N . SER A 1 81 ? -41.298 -3.205 51.186 1.00 92.75 81 SER A N 1
ATOM 623 C CA . SER A 1 81 ? -40.944 -3.505 49.790 1.00 92.75 81 SER A CA 1
ATOM 624 C C . SER A 1 81 ? -39.518 -3.060 49.441 1.00 92.75 81 SER A C 1
ATOM 626 O O . SER A 1 81 ? -38.810 -3.750 48.712 1.00 92.75 81 SER A O 1
ATOM 628 N N . LEU A 1 82 ? -39.072 -1.927 49.993 1.00 94.44 82 LEU A N 1
ATOM 629 C CA . LEU A 1 82 ? -37.707 -1.438 49.855 1.00 94.44 82 LEU A CA 1
ATOM 630 C C . LEU A 1 82 ? -36.745 -2.326 50.637 1.00 94.44 82 LEU A C 1
ATOM 632 O O . LEU A 1 82 ? -35.694 -2.660 50.110 1.00 94.44 82 LEU A O 1
ATOM 636 N N . ALA A 1 83 ? -37.114 -2.739 51.852 1.00 95.56 83 ALA A N 1
ATOM 637 C CA . ALA A 1 83 ? -36.321 -3.672 52.642 1.00 95.56 83 ALA A CA 1
ATOM 638 C C . ALA A 1 83 ? -36.142 -5.010 51.910 1.00 95.56 83 ALA A C 1
ATOM 640 O O . ALA A 1 83 ? -35.022 -5.493 51.814 1.00 95.56 83 ALA A O 1
ATOM 641 N N . GLN A 1 84 ? -37.204 -5.554 51.306 1.00 95.00 84 GLN A N 1
ATOM 642 C CA . GLN A 1 84 ? -37.127 -6.757 50.471 1.00 95.00 84 GLN A CA 1
ATOM 643 C C . GLN A 1 84 ? -36.202 -6.551 49.270 1.00 95.00 84 GLN A C 1
ATOM 645 O O . GLN A 1 84 ? -35.257 -7.310 49.106 1.00 95.00 84 GLN A O 1
ATOM 650 N N . ARG A 1 85 ? -36.387 -5.477 48.492 1.00 94.31 85 ARG A N 1
ATOM 651 C CA . ARG A 1 85 ? -35.518 -5.174 47.340 1.00 94.31 85 ARG A CA 1
ATOM 652 C C . ARG A 1 85 ? -34.062 -4.925 47.733 1.00 94.31 85 ARG A C 1
ATOM 654 O O . ARG A 1 85 ? -33.164 -5.260 46.970 1.00 94.31 85 ARG A O 1
ATOM 661 N N . ALA A 1 86 ? -33.820 -4.324 48.894 1.00 95.56 86 ALA A N 1
ATOM 662 C CA . ALA A 1 86 ? -32.480 -4.109 49.425 1.00 95.56 86 ALA A CA 1
ATOM 663 C C . ALA A 1 86 ? -31.843 -5.430 49.871 1.00 95.56 86 ALA A C 1
ATOM 665 O O . ALA A 1 86 ? -30.667 -5.646 49.599 1.00 95.56 86 ALA A O 1
ATOM 666 N N . CYS A 1 87 ? -32.613 -6.329 50.491 1.00 94.81 87 CYS A N 1
ATOM 667 C CA . CYS A 1 87 ? -32.169 -7.689 50.781 1.00 94.81 87 CYS A CA 1
ATOM 668 C C . CYS A 1 87 ? -31.873 -8.462 49.491 1.00 94.81 87 CYS A C 1
ATOM 670 O O . CYS A 1 87 ? -30.811 -9.063 49.392 1.00 94.81 87 CYS A O 1
ATOM 672 N N . ASP A 1 88 ? -32.745 -8.389 48.484 1.00 94.75 88 ASP A N 1
ATOM 673 C CA . ASP A 1 88 ? -32.535 -9.033 47.185 1.00 94.75 88 ASP A CA 1
ATOM 674 C C . ASP A 1 88 ? -31.268 -8.504 46.505 1.00 94.75 88 ASP A C 1
ATOM 676 O O . ASP A 1 88 ? -30.436 -9.288 46.060 1.00 94.75 88 ASP A O 1
ATOM 680 N N . LEU A 1 89 ? -31.067 -7.181 46.486 1.00 93.88 89 LEU A N 1
ATOM 681 C CA . LEU A 1 89 ? -29.846 -6.577 45.955 1.00 93.88 89 LEU A CA 1
ATOM 682 C C . LEU A 1 89 ? -28.615 -7.043 46.737 1.00 93.88 89 LEU A C 1
ATOM 684 O O . LEU A 1 89 ? -27.635 -7.459 46.131 1.00 93.88 89 LEU A O 1
ATOM 688 N N . ASN A 1 90 ? -28.675 -7.026 48.068 1.00 94.38 90 ASN A N 1
ATOM 689 C CA . ASN A 1 90 ? -27.572 -7.466 48.919 1.00 94.38 90 ASN A CA 1
ATOM 690 C C . ASN A 1 90 ? -27.241 -8.955 48.727 1.00 94.38 90 ASN A C 1
ATOM 692 O O . ASN A 1 90 ? -26.089 -9.345 48.866 1.00 94.38 90 ASN A O 1
ATOM 696 N N . ASN A 1 91 ? -28.232 -9.771 48.370 1.00 92.81 91 ASN A N 1
ATOM 697 C CA . ASN A 1 91 ? -28.037 -11.181 48.048 1.00 92.81 91 ASN A CA 1
ATOM 698 C C . ASN A 1 91 ? -27.484 -11.390 46.625 1.00 92.81 91 ASN A C 1
ATOM 700 O O . ASN A 1 91 ? -26.781 -12.366 46.392 1.00 92.81 91 ASN A O 1
ATOM 704 N N . MET A 1 92 ? -27.769 -10.486 45.679 1.00 94.94 92 MET A N 1
ATOM 705 C CA . MET A 1 92 ? -27.298 -10.577 44.285 1.00 94.94 92 MET A CA 1
ATOM 706 C C . MET A 1 92 ? -25.904 -9.981 44.067 1.00 94.94 92 MET A C 1
ATOM 708 O O . MET A 1 92 ? -25.179 -10.432 43.185 1.00 94.94 92 MET A O 1
ATOM 712 N N . VAL A 1 93 ? -25.514 -8.982 44.862 1.00 94.44 93 VAL A N 1
ATOM 713 C CA . VAL A 1 93 ? -24.177 -8.369 44.809 1.00 94.44 93 VAL A CA 1
ATOM 714 C C . VAL A 1 93 ? -23.037 -9.390 44.938 1.00 94.44 93 VAL A C 1
ATOM 716 O O . VAL A 1 93 ? -22.161 -9.341 44.083 1.00 94.44 93 VAL A O 1
ATOM 719 N N . PRO A 1 94 ? -23.017 -10.329 45.908 1.00 93.38 94 PRO A N 1
ATOM 720 C CA . PRO A 1 94 ? -21.926 -11.299 46.010 1.00 93.38 94 PRO A CA 1
ATOM 721 C C . PRO A 1 94 ? -21.870 -12.251 44.812 1.00 93.38 94 PRO A C 1
ATOM 723 O O . PRO A 1 94 ? -20.783 -12.604 44.386 1.00 93.38 94 PRO A O 1
ATOM 726 N N . TRP A 1 95 ? -23.011 -12.610 44.214 1.00 93.56 95 TRP A N 1
ATOM 727 C CA . TRP A 1 95 ? -23.020 -13.412 42.987 1.00 93.56 95 TRP A CA 1
ATOM 728 C C . TRP A 1 95 ? -22.444 -12.640 41.792 1.00 93.56 95 TRP A C 1
ATOM 730 O O . TRP A 1 95 ? -21.681 -13.191 41.005 1.00 93.56 95 TRP A O 1
ATOM 740 N N . LEU A 1 96 ? -22.774 -11.350 41.663 1.00 92.88 96 LEU A N 1
ATOM 741 C CA . LEU A 1 96 ? -22.177 -10.496 40.634 1.00 92.88 96 LEU A CA 1
ATOM 742 C C . LEU A 1 96 ? -20.670 -10.318 40.855 1.00 92.88 96 LEU A C 1
ATOM 744 O O . LEU A 1 96 ? -19.929 -10.249 39.880 1.00 92.88 96 LEU A O 1
ATOM 748 N N . ASP A 1 97 ? -20.235 -10.228 42.111 1.00 91.81 97 ASP A N 1
ATOM 749 C CA . ASP A 1 97 ? -18.822 -10.126 42.481 1.00 91.81 97 ASP A CA 1
ATOM 750 C C . ASP A 1 97 ? -18.080 -11.434 42.172 1.00 91.81 97 ASP A C 1
ATOM 752 O O . ASP A 1 97 ? -17.031 -11.400 41.541 1.00 91.81 97 ASP A O 1
ATOM 756 N N . GLU A 1 98 ? -18.674 -12.594 42.478 1.00 91.62 98 GLU A N 1
ATOM 757 C CA . GLU A 1 98 ? -18.153 -13.909 42.080 1.00 91.62 98 GLU A CA 1
ATOM 758 C C . GLU A 1 98 ? -18.043 -14.039 40.556 1.00 91.62 98 GLU A C 1
ATOM 760 O O . GLU A 1 98 ? -17.008 -14.467 40.053 1.00 91.62 98 GLU A O 1
ATOM 765 N N . GLU A 1 99 ? -19.063 -13.626 39.799 1.00 89.50 99 GLU A N 1
ATOM 766 C CA . GLU A 1 99 ? -19.026 -13.655 38.333 1.00 89.50 99 GLU A CA 1
ATOM 767 C C . GLU A 1 99 ? -18.009 -12.647 37.767 1.00 89.50 99 GLU A C 1
ATOM 769 O O . GLU A 1 99 ? -17.332 -12.923 36.776 1.00 89.50 99 GLU A O 1
ATOM 774 N N . ALA A 1 100 ? -17.847 -11.485 38.407 1.00 89.94 100 ALA A N 1
ATOM 775 C CA . ALA A 1 100 ? -16.829 -10.500 38.052 1.00 89.94 100 ALA A CA 1
ATOM 776 C C . ALA A 1 100 ? -15.412 -10.988 38.387 1.00 89.94 100 ALA A C 1
ATOM 778 O O . ALA A 1 100 ? -14.481 -10.692 37.637 1.00 89.94 100 ALA A O 1
ATOM 779 N N . ASP A 1 101 ? -15.240 -11.762 39.456 1.00 87.44 101 ASP A N 1
ATOM 780 C CA . ASP A 1 101 ? -13.990 -12.418 39.829 1.00 87.44 101 ASP A CA 1
ATOM 781 C C . ASP A 1 101 ? -13.676 -13.601 38.911 1.00 87.44 101 ASP A C 1
ATOM 783 O O . ASP A 1 101 ? -12.529 -13.764 38.487 1.00 87.44 101 ASP A O 1
ATOM 787 N N . LEU A 1 102 ? -14.675 -14.391 38.516 1.00 84.94 102 LEU A N 1
ATOM 788 C CA . LEU A 1 102 ? -14.535 -15.411 37.478 1.00 84.94 102 LEU A CA 1
ATOM 789 C C . LEU A 1 102 ? -14.126 -14.762 36.159 1.00 84.94 102 LEU A C 1
ATOM 791 O O . LEU A 1 102 ? -13.091 -15.117 35.605 1.00 84.94 102 LEU A O 1
ATOM 795 N N . PHE A 1 103 ? -14.827 -13.714 35.725 1.00 83.19 103 PHE A N 1
ATOM 796 C CA . PHE A 1 103 ? -14.448 -12.941 34.548 1.00 83.19 103 PHE A CA 1
ATOM 797 C C . PHE A 1 103 ? -13.033 -12.362 34.695 1.00 83.19 103 PHE A C 1
ATOM 799 O O . PHE A 1 103 ? -12.183 -12.511 33.821 1.00 83.19 103 PHE A O 1
ATOM 806 N N . SER A 1 104 ? -12.703 -11.726 35.817 1.00 82.62 104 SER A N 1
ATOM 807 C CA . SER A 1 104 ? -11.377 -11.138 35.997 1.00 82.62 104 SER A CA 1
ATOM 808 C C . SER A 1 104 ? -10.283 -12.208 36.014 1.00 82.62 104 SER A C 1
ATOM 810 O O . SER A 1 104 ? -9.199 -11.964 35.490 1.00 82.62 104 SER A O 1
ATOM 812 N N . THR A 1 105 ? -10.534 -13.402 36.548 1.00 75.56 105 THR A N 1
ATOM 813 C CA . THR A 1 105 ? -9.548 -14.488 36.600 1.00 75.56 105 THR A CA 1
ATOM 814 C C . THR A 1 105 ? -9.441 -15.256 35.288 1.00 75.56 105 THR A C 1
ATOM 816 O O . THR A 1 105 ? -8.320 -15.557 34.884 1.00 75.56 105 THR A O 1
ATOM 819 N N . GLU A 1 106 ? -10.527 -15.498 34.564 1.00 70.94 106 GLU A N 1
ATOM 820 C CA . GLU A 1 106 ? -10.485 -16.036 33.201 1.00 70.94 106 GLU A CA 1
ATOM 821 C C . GLU A 1 106 ? -9.701 -15.078 32.293 1.00 70.94 106 GLU A C 1
ATOM 823 O O . GLU A 1 106 ? -8.673 -15.441 31.717 1.00 70.94 106 GLU A O 1
ATOM 828 N N . PHE A 1 107 ? -10.042 -13.786 32.308 1.00 66.19 107 PHE A N 1
ATOM 829 C CA . PHE A 1 107 ? -9.402 -12.805 31.433 1.00 66.19 107 PHE A CA 1
ATOM 830 C C . PHE A 1 107 ? -7.989 -12.361 31.879 1.00 66.19 107 PHE A C 1
ATOM 832 O O . PHE A 1 107 ? -7.178 -12.010 31.014 1.00 66.19 107 PHE A O 1
ATOM 839 N N . ASN A 1 108 ? -7.640 -12.393 33.178 1.00 67.19 108 ASN A N 1
ATOM 840 C CA . ASN A 1 108 ? -6.300 -12.008 33.672 1.00 67.19 108 ASN A CA 1
ATOM 841 C C . ASN A 1 108 ? -5.360 -13.194 33.974 1.00 67.19 108 ASN A C 1
ATOM 843 O O . ASN A 1 108 ? -4.141 -13.045 33.843 1.00 67.19 108 ASN A O 1
ATOM 847 N N . LYS A 1 109 ? -5.876 -14.360 34.397 1.00 59.50 109 LYS A N 1
ATOM 848 C CA . LYS A 1 109 ? -5.087 -15.524 34.863 1.00 59.50 109 LYS A CA 1
ATOM 849 C C . LYS A 1 109 ? -4.887 -16.590 33.779 1.00 59.50 109 LYS A C 1
ATOM 851 O O . LYS A 1 109 ? -3.966 -17.397 33.918 1.00 59.50 109 LYS A O 1
ATOM 856 N N . ALA A 1 110 ? -5.625 -16.552 32.662 1.00 51.41 110 ALA A N 1
ATOM 857 C CA . ALA A 1 110 ? -5.348 -17.343 31.454 1.00 51.41 110 ALA A CA 1
ATOM 858 C C . ALA A 1 110 ? -4.096 -16.837 30.701 1.00 51.41 110 ALA A C 1
ATOM 860 O O . ALA A 1 110 ? -4.135 -16.420 29.540 1.00 51.41 110 ALA A O 1
ATOM 861 N N . LYS A 1 111 ? -2.945 -16.865 31.376 1.00 52.28 111 LYS A N 1
ATOM 862 C CA . LYS A 1 111 ? -1.694 -16.258 30.914 1.00 52.28 111 LYS A CA 1
ATOM 863 C C . LYS A 1 111 ? -1.058 -16.960 29.706 1.00 52.28 111 LYS A C 1
ATOM 865 O O . LYS A 1 111 ? -0.142 -16.383 29.125 1.00 52.28 111 LYS A O 1
ATOM 870 N N . GLU A 1 112 ? -1.529 -18.135 29.270 1.00 54.94 112 GLU A N 1
ATOM 871 C CA . GLU A 1 112 ? -0.798 -18.906 28.246 1.00 54.94 112 GLU A CA 1
ATOM 872 C C . GLU A 1 112 ? -1.605 -19.351 27.011 1.00 54.94 112 GLU A C 1
ATOM 874 O O . GLU A 1 112 ? -1.160 -19.093 25.901 1.00 54.94 112 GLU A O 1
ATOM 879 N N . THR A 1 113 ? -2.769 -19.980 27.133 1.00 54.72 113 THR A N 1
ATOM 880 C CA . THR A 1 113 ? -3.393 -20.756 26.031 1.00 54.72 113 THR A CA 1
ATOM 881 C C . THR A 1 113 ? -4.197 -20.035 24.930 1.00 54.72 113 THR A C 1
ATOM 883 O O . THR A 1 113 ? -3.854 -20.005 23.748 1.00 54.72 113 THR A O 1
ATOM 886 N N . LYS A 1 114 ? -5.405 -19.585 25.310 1.00 59.06 114 LYS A N 1
ATOM 887 C CA . LYS A 1 114 ? -6.558 -19.517 24.383 1.00 59.06 114 LYS A CA 1
ATOM 888 C C . LYS A 1 114 ? -7.337 -18.198 24.440 1.00 59.06 114 LYS A C 1
ATOM 890 O O . LYS A 1 114 ? -7.689 -17.667 23.395 1.00 59.06 114 LYS A O 1
ATOM 895 N N . GLU A 1 115 ? -7.530 -17.607 25.617 1.00 56.75 115 GLU A N 1
ATOM 896 C CA . GLU A 1 115 ? -8.285 -16.345 25.768 1.00 56.75 115 GLU A CA 1
ATOM 897 C C . GLU A 1 115 ? -7.450 -15.086 25.536 1.00 56.75 115 GLU A C 1
ATOM 899 O O . GLU A 1 115 ? -7.953 -14.093 25.003 1.00 56.75 115 GLU A O 1
ATOM 904 N N . LYS A 1 116 ? -6.133 -15.151 25.779 1.00 62.66 116 LYS A N 1
ATOM 905 C CA . LYS A 1 116 ? -5.200 -14.141 25.263 1.00 62.66 116 LYS A CA 1
ATOM 906 C C . LYS A 1 116 ? -5.303 -14.032 23.744 1.00 62.66 116 LYS A C 1
ATOM 908 O O . LYS A 1 116 ? -5.154 -12.925 23.235 1.00 62.66 116 LYS A O 1
ATOM 913 N N . ASN A 1 117 ? -5.602 -15.128 23.037 1.00 67.56 117 ASN A N 1
ATOM 914 C CA . ASN A 1 117 ? -5.879 -15.054 21.607 1.00 67.56 117 ASN A CA 1
ATOM 915 C C . ASN A 1 117 ? -7.155 -14.261 21.366 1.00 67.56 117 ASN A C 1
ATOM 917 O O . ASN A 1 117 ? -7.084 -13.336 20.594 1.00 67.56 117 ASN A O 1
ATOM 921 N N . ILE A 1 118 ? -8.254 -14.446 22.101 1.00 81.12 118 ILE A N 1
ATOM 922 C CA . ILE A 1 118 ? -9.486 -13.666 21.866 1.00 81.12 118 ILE A CA 1
ATOM 923 C C . ILE A 1 118 ? -9.268 -12.157 22.070 1.00 81.12 118 ILE A C 1
ATOM 925 O O . ILE A 1 118 ? -9.629 -11.362 21.201 1.00 81.12 118 ILE A O 1
ATOM 929 N N . ILE A 1 119 ? -8.632 -11.726 23.169 1.00 82.06 119 ILE A N 1
ATOM 930 C CA . ILE A 1 119 ? -8.345 -10.292 23.371 1.00 82.06 119 ILE A CA 1
ATOM 931 C C . ILE A 1 119 ? -7.296 -9.797 22.369 1.00 82.06 119 ILE A C 1
ATOM 933 O O . ILE A 1 119 ? -7.428 -8.691 21.843 1.00 82.06 119 ILE A O 1
ATOM 937 N N . ALA A 1 120 ? -6.237 -10.568 22.105 1.00 84.25 120 ALA A N 1
ATOM 938 C CA . ALA A 1 120 ? -5.208 -10.178 21.144 1.00 84.25 120 ALA A CA 1
ATOM 939 C C . ALA A 1 120 ? -5.752 -10.149 19.713 1.00 84.25 120 ALA A C 1
ATOM 941 O O . ALA A 1 120 ? -5.385 -9.254 18.967 1.00 84.25 120 ALA A O 1
ATOM 942 N N . ASP A 1 121 ? -6.647 -11.058 19.352 1.00 86.00 121 ASP A N 1
ATOM 943 C CA . ASP A 1 121 ? -7.321 -11.172 18.063 1.00 86.00 121 ASP A CA 1
ATOM 944 C C . ASP A 1 121 ? -8.323 -10.037 17.920 1.00 86.00 121 ASP A C 1
ATOM 946 O O . ASP A 1 121 ? -8.316 -9.371 16.893 1.00 86.00 121 ASP A O 1
ATOM 950 N N . ARG A 1 122 ? -9.085 -9.697 18.969 1.00 89.12 122 ARG A N 1
ATOM 951 C CA . ARG A 1 122 ? -9.924 -8.489 18.985 1.00 89.12 122 ARG A CA 1
ATOM 952 C C . ARG A 1 122 ? -9.080 -7.224 18.845 1.00 89.12 122 ARG A C 1
ATOM 954 O O . ARG A 1 122 ? -9.411 -6.356 18.045 1.00 89.12 122 ARG A O 1
ATOM 961 N N . LYS A 1 123 ? -7.960 -7.113 19.567 1.00 89.94 123 LYS A N 1
ATOM 962 C CA . LYS A 1 123 ? -7.015 -5.988 19.434 1.00 89.94 123 LYS A CA 1
ATOM 963 C C . LYS A 1 123 ? -6.395 -5.933 18.036 1.00 89.94 123 LYS A C 1
ATOM 965 O O . LYS A 1 123 ? -6.254 -4.845 17.489 1.00 89.94 123 LYS A O 1
ATOM 970 N N . ARG A 1 124 ? -6.034 -7.076 17.447 1.00 89.56 124 ARG A N 1
ATOM 971 C CA . ARG A 1 124 ? -5.533 -7.170 16.068 1.00 89.56 124 ARG A CA 1
ATOM 972 C C . ARG A 1 124 ? -6.620 -6.765 15.077 1.00 89.56 124 ARG A C 1
ATOM 974 O O . ARG A 1 124 ? -6.334 -5.946 14.220 1.00 89.56 124 ARG A O 1
ATOM 981 N N . ALA A 1 125 ? -7.851 -7.243 15.235 1.00 92.31 125 ALA A N 1
ATOM 982 C CA . ALA A 1 125 ? -8.989 -6.890 14.393 1.00 92.31 125 ALA A CA 1
ATOM 983 C C . ALA A 1 125 ? -9.295 -5.388 14.453 1.00 92.31 125 ALA A C 1
ATOM 985 O O . ALA A 1 125 ? -9.470 -4.767 13.413 1.00 92.31 125 ALA A O 1
ATOM 986 N N . LEU A 1 126 ? -9.265 -4.775 15.642 1.00 92.69 126 LEU A N 1
ATOM 987 C CA . LEU A 1 126 ? -9.427 -3.324 15.792 1.00 92.69 126 LEU A CA 1
ATOM 988 C C . LEU A 1 126 ? -8.279 -2.545 15.139 1.00 92.69 126 LEU A C 1
ATOM 990 O O . LEU A 1 126 ? -8.524 -1.555 14.460 1.00 92.69 126 LEU A O 1
ATOM 994 N N . ARG A 1 127 ? -7.030 -3.007 15.285 1.00 91.81 127 ARG A N 1
ATOM 995 C CA . ARG A 1 127 ? -5.883 -2.404 14.585 1.00 91.81 127 ARG A CA 1
ATOM 996 C C . ARG A 1 127 ? -5.994 -2.547 13.070 1.00 91.81 127 ARG A C 1
ATOM 998 O O . ARG A 1 127 ? -5.611 -1.625 12.361 1.00 91.81 127 ARG A O 1
ATOM 1005 N N . LEU A 1 128 ? -6.482 -3.682 12.575 1.00 91.25 128 LEU A N 1
ATOM 1006 C CA . LEU A 1 128 ? -6.714 -3.892 11.148 1.00 91.25 128 LEU A CA 1
ATOM 1007 C C . LEU A 1 128 ? -7.834 -2.992 10.635 1.00 91.25 128 LEU A C 1
ATOM 1009 O O . LEU A 1 128 ? -7.679 -2.425 9.565 1.00 91.25 128 LEU A O 1
ATOM 1013 N N . LEU A 1 129 ? -8.911 -2.820 11.403 1.00 94.06 129 LEU A N 1
ATOM 1014 C CA . LEU A 1 129 ? -10.007 -1.924 11.051 1.00 94.06 129 LEU A CA 1
ATOM 1015 C C . LEU A 1 129 ? -9.518 -0.475 10.936 1.00 94.06 129 LEU A C 1
ATOM 1017 O O . LEU A 1 129 ? -9.754 0.163 9.916 1.00 94.06 129 LEU A O 1
ATOM 1021 N N . ASP A 1 130 ? -8.762 0.001 11.926 1.00 93.06 130 ASP A N 1
ATOM 1022 C CA . ASP A 1 130 ? -8.212 1.363 11.950 1.00 93.06 130 ASP A CA 1
ATOM 1023 C C . ASP A 1 130 ? -7.163 1.608 10.849 1.00 93.06 130 ASP A C 1
ATOM 1025 O O . ASP A 1 130 ? -7.092 2.678 10.253 1.00 93.06 130 ASP A O 1
ATOM 1029 N N . ASN A 1 131 ? -6.355 0.596 10.518 1.00 90.88 131 ASN A N 1
ATOM 1030 C CA . ASN A 1 131 ? -5.346 0.709 9.459 1.00 90.88 131 ASN A CA 1
ATOM 1031 C C . ASN A 1 131 ? -5.845 0.237 8.084 1.00 90.88 131 ASN A C 1
ATOM 1033 O O . ASN A 1 131 ? -5.057 0.226 7.138 1.00 90.88 131 ASN A O 1
ATOM 1037 N N . SER A 1 132 ? -7.118 -0.142 7.948 1.00 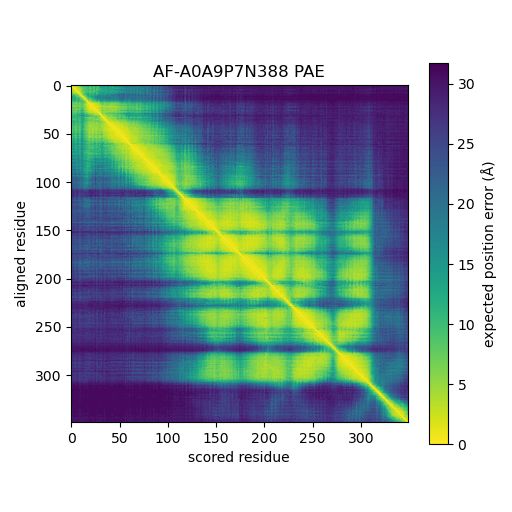92.94 132 SER A N 1
ATOM 1038 C CA . SER A 1 132 ? -7.658 -0.726 6.714 1.00 92.94 132 SER A CA 1
ATOM 1039 C C . SER A 1 132 ? -7.542 0.237 5.535 1.00 92.94 132 SER A C 1
ATOM 1041 O O . SER A 1 132 ? -6.996 -0.139 4.501 1.00 92.94 132 SER A O 1
ATOM 1043 N N . GLU A 1 133 ? -7.926 1.500 5.719 1.00 91.50 133 GLU A N 1
ATOM 1044 C CA . GLU A 1 133 ? -7.815 2.543 4.692 1.00 91.50 133 GLU A CA 1
ATOM 1045 C C . GLU A 1 133 ? -6.363 2.765 4.257 1.00 91.50 133 GLU A C 1
ATOM 1047 O O . GLU A 1 133 ? -6.066 2.905 3.075 1.00 91.50 133 GLU A O 1
ATOM 1052 N N . ARG A 1 134 ? -5.416 2.726 5.202 1.00 89.50 134 ARG A N 1
ATOM 1053 C CA . ARG A 1 134 ? -3.987 2.885 4.895 1.00 89.50 134 ARG A CA 1
ATOM 1054 C C . ARG A 1 134 ? -3.446 1.705 4.098 1.00 89.50 134 ARG A C 1
ATOM 1056 O O . ARG A 1 134 ? -2.642 1.906 3.194 1.00 89.50 134 ARG A O 1
ATOM 1063 N N . LEU A 1 135 ? -3.876 0.488 4.427 1.00 89.19 135 LEU A N 1
ATOM 1064 C CA . LEU A 1 135 ? -3.498 -0.711 3.682 1.00 89.19 135 LEU A CA 1
ATOM 1065 C C . LEU A 1 135 ? -4.087 -0.690 2.271 1.00 89.19 135 LEU A C 1
ATOM 1067 O O . LEU A 1 135 ? -3.369 -1.009 1.328 1.00 89.19 135 LEU A O 1
ATOM 1071 N N . VAL A 1 136 ? -5.340 -0.254 2.120 1.00 91.69 136 VAL A N 1
ATOM 1072 C CA . VAL A 1 136 ? -5.969 -0.047 0.809 1.00 91.69 136 VAL A CA 1
ATOM 1073 C C . VAL A 1 136 ? -5.174 0.973 -0.001 1.00 91.69 136 VAL A C 1
ATOM 1075 O O . VAL A 1 136 ? -4.742 0.641 -1.098 1.00 91.69 136 VAL A O 1
ATOM 1078 N N . ASN A 1 137 ? -4.836 2.130 0.573 1.00 89.50 137 ASN A N 1
ATOM 1079 C CA . ASN A 1 137 ? -4.010 3.135 -0.103 1.00 89.50 137 ASN A CA 1
ATOM 1080 C C . ASN A 1 137 ? -2.655 2.571 -0.566 1.00 89.50 137 ASN A C 1
ATOM 1082 O O . ASN A 1 137 ? -2.189 2.910 -1.647 1.00 89.50 137 ASN A O 1
ATOM 1086 N N . VAL A 1 138 ? -2.015 1.697 0.223 1.00 90.69 138 VAL A N 1
ATOM 1087 C CA . VAL A 1 138 ? -0.758 1.036 -0.178 1.00 90.69 138 VAL A CA 1
ATOM 1088 C C . VAL A 1 138 ? -0.982 0.049 -1.327 1.00 90.69 138 VAL A C 1
ATOM 1090 O O . VAL A 1 138 ? -0.169 0.003 -2.249 1.00 90.69 138 VAL A O 1
ATOM 1093 N N . MET A 1 139 ? -2.079 -0.712 -1.307 1.00 91.00 139 MET A N 1
ATOM 1094 C CA . MET A 1 139 ? -2.444 -1.621 -2.402 1.00 91.00 139 MET A CA 1
ATOM 1095 C C . MET A 1 139 ? -2.904 -0.888 -3.669 1.00 91.00 139 MET A C 1
ATOM 1097 O O . MET A 1 139 ? -2.831 -1.453 -4.755 1.00 91.00 139 MET A O 1
ATOM 1101 N N . GLU A 1 140 ? -3.343 0.364 -3.561 1.00 92.00 140 GLU A N 1
ATOM 1102 C CA . GLU A 1 140 ? -3.718 1.195 -4.706 1.00 92.00 140 GLU A CA 1
ATOM 1103 C C . GLU A 1 140 ? -2.507 1.788 -5.445 1.00 92.00 140 GLU A C 1
ATOM 1105 O O . GLU A 1 140 ? -2.634 2.220 -6.590 1.00 92.00 140 GLU A O 1
ATOM 1110 N N . ILE A 1 141 ? -1.303 1.769 -4.861 1.00 91.38 141 ILE A N 1
ATOM 1111 C CA . ILE A 1 141 ? -0.113 2.350 -5.506 1.00 91.38 141 ILE A CA 1
ATOM 1112 C C . ILE A 1 141 ? 0.213 1.664 -6.852 1.00 91.38 141 ILE A C 1
ATOM 1114 O O . ILE A 1 141 ? 0.350 2.381 -7.844 1.00 91.38 141 ILE A O 1
ATOM 1118 N N . PRO A 1 142 ? 0.313 0.323 -6.969 1.00 92.44 142 PRO A N 1
ATOM 1119 C CA . PRO A 1 142 ? 0.577 -0.331 -8.254 1.00 92.44 142 PRO A CA 1
ATOM 1120 C C . PRO A 1 142 ? -0.455 -0.047 -9.362 1.00 92.44 142 PRO A C 1
ATOM 1122 O O . PRO A 1 142 ? -0.036 0.278 -10.480 1.00 92.44 142 PRO A O 1
ATOM 1125 N N . PRO A 1 143 ? -1.784 -0.103 -9.126 1.00 91.38 143 PRO A N 1
ATOM 1126 C CA . PRO A 1 143 ? -2.739 0.274 -10.161 1.00 91.38 143 PRO A CA 1
ATOM 1127 C C . PRO A 1 143 ? -2.630 1.760 -10.523 1.00 91.38 143 PRO A C 1
ATOM 1129 O O . PRO A 1 143 ? -2.705 2.080 -11.708 1.00 91.38 143 PRO A O 1
ATOM 1132 N N . LEU A 1 144 ? -2.355 2.659 -9.569 1.00 91.19 144 LEU A N 1
ATOM 1133 C CA . LEU A 1 144 ? -2.085 4.073 -9.868 1.00 91.19 144 LEU A CA 1
ATOM 1134 C C . LEU A 1 144 ? -0.828 4.261 -10.735 1.00 91.19 144 LEU A C 1
ATOM 1136 O O . LEU A 1 144 ? -0.823 5.071 -11.659 1.00 91.19 144 LEU A O 1
ATOM 1140 N N . LEU A 1 145 ? 0.234 3.486 -10.505 1.00 90.69 145 LEU A N 1
ATOM 1141 C CA . LEU A 1 145 ? 1.415 3.493 -11.374 1.00 90.69 145 LEU A CA 1
ATOM 1142 C C . LEU A 1 145 ? 1.050 3.065 -12.806 1.00 90.69 145 LEU A C 1
ATOM 1144 O O . LEU A 1 145 ? 1.455 3.712 -13.774 1.00 90.69 145 LEU A O 1
ATOM 1148 N N . ASN A 1 146 ? 0.228 2.024 -12.953 1.00 90.56 146 ASN A N 1
ATOM 1149 C CA . ASN A 1 146 ? -0.232 1.541 -14.257 1.00 90.56 146 ASN A CA 1
ATOM 1150 C C . ASN A 1 146 ? -1.148 2.540 -14.989 1.00 90.56 146 ASN A C 1
ATOM 1152 O O . ASN A 1 146 ? -1.066 2.658 -16.219 1.00 90.56 146 ASN A O 1
ATOM 1156 N N . THR A 1 147 ? -1.997 3.283 -14.271 1.00 91.38 147 THR A N 1
ATOM 1157 C CA . THR A 1 147 ? -2.834 4.332 -14.878 1.00 91.38 147 THR A CA 1
ATOM 1158 C C . THR A 1 147 ? -1.994 5.518 -15.336 1.00 91.38 147 THR A C 1
ATOM 1160 O O . THR A 1 147 ? -2.212 6.008 -16.442 1.00 91.38 147 THR A O 1
ATOM 1163 N N . VAL A 1 148 ? -0.981 5.929 -14.563 1.00 88.12 148 VAL A N 1
ATOM 1164 C CA . VAL A 1 148 ? -0.057 7.005 -14.959 1.00 88.12 148 VAL A CA 1
ATOM 1165 C C . VAL A 1 148 ? 0.717 6.635 -16.227 1.00 88.12 148 VAL A C 1
ATOM 1167 O O . VAL A 1 148 ? 0.827 7.471 -17.123 1.00 88.12 148 VAL A O 1
ATOM 1170 N N . ILE A 1 149 ? 1.191 5.389 -16.352 1.00 87.06 149 ILE A N 1
ATOM 1171 C CA . ILE A 1 149 ? 1.863 4.908 -17.575 1.00 87.06 149 ILE A CA 1
ATOM 1172 C C . ILE A 1 149 ? 0.914 4.936 -18.781 1.00 87.06 149 ILE A C 1
ATOM 1174 O O . ILE A 1 149 ? 1.318 5.312 -19.878 1.00 87.06 149 ILE A O 1
ATOM 1178 N N . SER A 1 150 ? -0.347 4.547 -18.584 1.00 85.50 150 SER A N 1
ATOM 1179 C CA . SER A 1 150 ? -1.339 4.467 -19.666 1.00 85.50 150 SER A CA 1
ATOM 1180 C C . SER A 1 150 ? -1.945 5.830 -20.037 1.00 85.50 150 SER A C 1
ATOM 1182 O O . SER A 1 150 ? -2.568 5.963 -21.090 1.00 85.50 150 SER A O 1
ATOM 1184 N N . SER A 1 151 ? -1.788 6.841 -19.178 1.00 85.19 151 SER A N 1
ATOM 1185 C CA . SER A 1 151 ? -2.300 8.194 -19.400 1.00 85.19 151 SER A CA 1
ATOM 1186 C C . SER A 1 151 ? -1.474 8.959 -20.439 1.00 85.19 151 SER A C 1
ATOM 1188 O O . SER A 1 151 ? -0.252 8.843 -20.497 1.00 85.19 151 SER A O 1
ATOM 1190 N N . ASN A 1 152 ? -2.141 9.771 -21.263 1.00 79.81 152 ASN A N 1
ATOM 1191 C CA . ASN A 1 152 ? -1.492 10.617 -22.262 1.00 79.81 152 ASN A CA 1
ATOM 1192 C C . ASN A 1 152 ? -1.857 12.091 -21.999 1.00 79.81 152 ASN A C 1
ATOM 1194 O O . ASN A 1 152 ? -3.038 12.425 -22.116 1.00 79.81 152 ASN A O 1
ATOM 1198 N N . PRO A 1 153 ? -0.901 12.983 -21.663 1.00 78.06 153 PRO A N 1
ATOM 1199 C CA . PRO A 1 153 ? 0.553 12.784 -21.602 1.00 78.06 153 PRO A CA 1
ATOM 1200 C C . PRO A 1 153 ? 1.032 12.025 -20.352 1.00 78.06 153 PRO A C 1
ATOM 1202 O O . PRO A 1 153 ? 0.478 12.185 -19.268 1.00 78.06 153 PRO A O 1
ATOM 1205 N N . VAL A 1 154 ? 2.115 11.252 -20.495 1.00 78.38 154 VAL A N 1
ATOM 1206 C CA . VAL A 1 154 ? 2.699 10.476 -19.389 1.00 78.38 154 VAL A CA 1
ATOM 1207 C C . VAL A 1 154 ? 3.363 11.409 -18.368 1.00 78.38 154 VAL A C 1
ATOM 1209 O O . VAL A 1 154 ? 4.367 12.071 -18.653 1.00 78.38 154 VAL A O 1
ATOM 1212 N N . ASN A 1 155 ? 2.837 11.428 -17.144 1.00 83.75 155 ASN A N 1
ATOM 1213 C CA . ASN A 1 155 ? 3.391 12.206 -16.036 1.00 83.75 155 ASN A CA 1
ATOM 1214 C C . ASN A 1 155 ? 4.545 11.452 -15.350 1.00 83.75 155 ASN A C 1
ATOM 1216 O O . ASN A 1 155 ? 4.386 10.817 -14.309 1.00 83.75 155 ASN A O 1
ATOM 1220 N N . HIS A 1 156 ? 5.744 11.533 -15.932 1.00 84.69 156 HIS A N 1
ATOM 1221 C CA . HIS A 1 156 ? 6.927 10.817 -15.434 1.00 84.69 156 HIS A CA 1
ATOM 1222 C C . HIS A 1 156 ? 7.375 11.235 -14.019 1.00 84.69 156 HIS A C 1
ATOM 1224 O O . HIS A 1 156 ? 7.946 10.423 -13.296 1.00 84.69 156 HIS A O 1
ATOM 1230 N N . SER A 1 157 ? 7.129 12.484 -13.606 1.00 86.19 157 SER A N 1
ATOM 1231 C CA . SER A 1 157 ? 7.533 12.981 -12.283 1.00 86.19 157 SER A CA 1
ATOM 1232 C C . SER A 1 157 ? 6.716 12.369 -11.148 1.00 86.19 157 SER A C 1
ATOM 1234 O O . SER A 1 157 ? 7.301 11.937 -10.161 1.00 86.19 157 SER A O 1
ATOM 1236 N N . SER A 1 158 ? 5.388 12.299 -11.295 1.00 88.50 158 SER A N 1
ATOM 1237 C CA . SER A 1 158 ? 4.508 11.703 -10.283 1.00 88.50 158 SER A CA 1
ATOM 1238 C C . SER A 1 158 ? 4.712 10.196 -10.190 1.00 88.50 158 SER A C 1
ATOM 1240 O O . SER A 1 158 ? 4.698 9.649 -9.095 1.00 88.50 158 SER A O 1
ATOM 1242 N N . PHE A 1 159 ? 4.967 9.529 -11.321 1.00 90.56 159 PHE A N 1
ATOM 1243 C CA . PHE A 1 159 ? 5.312 8.109 -11.330 1.00 90.56 159 PHE A CA 1
ATOM 1244 C C . PHE A 1 159 ? 6.552 7.817 -10.472 1.00 90.56 159 PHE A C 1
ATOM 1246 O O . PHE A 1 159 ? 6.525 6.923 -9.630 1.00 90.56 159 PHE A O 1
ATOM 1253 N N . LEU A 1 160 ? 7.629 8.591 -10.660 1.00 87.75 160 LEU A N 1
ATOM 1254 C CA . LEU A 1 160 ? 8.854 8.405 -9.881 1.00 87.75 160 LEU A CA 1
ATOM 1255 C C . LEU A 1 160 ? 8.669 8.706 -8.397 1.00 87.75 160 LEU A C 1
ATOM 1257 O O . LEU A 1 160 ? 9.258 8.010 -7.578 1.00 87.75 160 LEU A O 1
ATOM 1261 N N . ASP A 1 161 ? 7.881 9.723 -8.052 1.00 90.06 161 ASP A N 1
ATOM 1262 C CA . ASP A 1 161 ? 7.625 10.075 -6.653 1.00 90.06 161 ASP A CA 1
ATOM 1263 C C . ASP A 1 161 ? 6.855 8.960 -5.926 1.00 90.06 161 ASP A C 1
ATOM 1265 O O . ASP A 1 161 ? 7.263 8.500 -4.860 1.00 90.06 161 ASP A O 1
ATOM 1269 N N . LEU A 1 162 ? 5.807 8.421 -6.562 1.00 90.50 162 LEU A N 1
ATOM 1270 C CA . LEU A 1 162 ? 5.053 7.278 -6.036 1.00 90.50 162 LEU A CA 1
ATOM 1271 C C . LEU A 1 162 ? 5.930 6.031 -5.874 1.00 90.50 162 LEU A C 1
ATOM 1273 O O . LEU A 1 162 ? 5.845 5.333 -4.861 1.00 90.50 162 LEU A O 1
ATOM 1277 N N . TYR A 1 163 ? 6.797 5.760 -6.849 1.00 89.88 163 TYR A N 1
ATOM 1278 C CA . TYR A 1 163 ? 7.722 4.635 -6.779 1.00 89.88 163 TYR A CA 1
ATOM 1279 C C . TYR A 1 163 ? 8.779 4.821 -5.675 1.00 89.88 163 TYR A C 1
ATOM 1281 O O . TYR A 1 163 ? 9.008 3.903 -4.889 1.00 89.88 163 TYR A O 1
ATOM 1289 N N . ALA A 1 164 ? 9.352 6.020 -5.530 1.00 88.94 164 ALA A N 1
ATOM 1290 C CA . ALA A 1 164 ? 10.294 6.339 -4.455 1.00 88.94 164 ALA A CA 1
ATOM 1291 C C . ALA A 1 164 ? 9.641 6.237 -3.065 1.00 88.94 164 ALA A C 1
ATOM 1293 O O . ALA A 1 164 ? 10.241 5.715 -2.120 1.00 88.94 164 ALA A O 1
ATOM 1294 N N . HIS A 1 165 ? 8.386 6.679 -2.938 1.00 90.25 165 HIS A N 1
ATOM 1295 C CA . HIS A 1 165 ? 7.604 6.494 -1.719 1.00 90.25 165 HIS A CA 1
ATOM 1296 C C . HIS A 1 165 ? 7.442 5.006 -1.380 1.00 90.25 165 HIS A C 1
ATOM 1298 O O . HIS A 1 165 ? 7.682 4.601 -0.240 1.00 90.25 165 HIS A O 1
ATOM 1304 N N . LEU A 1 166 ? 7.109 4.169 -2.366 1.00 89.56 166 LEU A N 1
ATOM 1305 C CA . LEU A 1 166 ? 6.975 2.728 -2.166 1.00 89.56 166 LEU A CA 1
ATOM 1306 C C . LEU A 1 166 ? 8.304 2.056 -1.787 1.00 89.56 166 LEU A C 1
ATOM 1308 O O . LEU A 1 166 ? 8.321 1.169 -0.936 1.00 89.56 166 LEU A O 1
ATOM 1312 N N . GLN A 1 167 ? 9.428 2.493 -2.353 1.00 87.88 167 GLN A N 1
ATOM 1313 C CA . GLN A 1 167 ? 10.750 1.992 -1.970 1.00 87.88 167 GLN A CA 1
ATOM 1314 C C . GLN A 1 167 ? 11.107 2.330 -0.527 1.00 87.88 167 GLN A C 1
ATOM 1316 O O . GLN A 1 167 ? 11.603 1.474 0.209 1.00 87.88 167 GLN A O 1
ATOM 1321 N N . ARG A 1 168 ? 10.822 3.564 -0.103 1.00 89.94 168 ARG A N 1
ATOM 1322 C CA . ARG A 1 168 ? 10.999 3.977 1.290 1.00 89.94 168 ARG A CA 1
ATOM 1323 C C . ARG A 1 168 ? 10.099 3.168 2.221 1.00 89.94 168 ARG A C 1
ATOM 1325 O O . ARG A 1 168 ? 10.530 2.768 3.297 1.00 89.94 168 ARG A O 1
ATOM 1332 N N . LEU A 1 169 ? 8.868 2.884 1.802 1.00 89.12 169 LEU A N 1
ATOM 1333 C CA . LEU A 1 169 ? 7.958 2.027 2.556 1.00 89.12 169 LEU A CA 1
ATOM 1334 C C . LEU A 1 169 ? 8.496 0.590 2.665 1.00 89.12 169 LEU A C 1
ATOM 1336 O O . LEU A 1 169 ? 8.449 -0.011 3.738 1.00 89.12 169 LEU A O 1
ATOM 1340 N N . ALA A 1 170 ? 9.058 0.058 1.579 1.00 88.75 170 ALA A N 1
ATOM 1341 C CA . ALA A 1 170 ? 9.646 -1.275 1.541 1.00 88.75 170 ALA A CA 1
ATOM 1342 C C . ALA A 1 170 ? 10.908 -1.402 2.409 1.00 88.75 170 ALA A C 1
ATOM 1344 O O . ALA A 1 170 ? 11.122 -2.458 3.002 1.00 88.75 170 ALA A O 1
ATOM 1345 N N . SER A 1 171 ? 11.721 -0.346 2.529 1.00 89.31 171 SER A N 1
ATOM 1346 C CA . SER A 1 171 ? 12.887 -0.352 3.423 1.00 89.31 171 SER A CA 1
ATOM 1347 C C . SER A 1 171 ? 12.497 -0.239 4.899 1.00 89.31 171 SER A C 1
ATOM 1349 O O . SER A 1 171 ? 13.128 -0.867 5.746 1.00 89.31 171 SER A O 1
ATOM 1351 N N . LEU A 1 172 ? 11.425 0.497 5.214 1.00 90.81 172 LEU A N 1
ATOM 1352 C CA . LEU A 1 172 ? 10.914 0.641 6.582 1.00 90.81 172 LEU A CA 1
ATOM 1353 C C . LEU A 1 172 ? 10.192 -0.616 7.090 1.00 90.81 172 LEU A C 1
ATOM 1355 O O . LEU A 1 172 ? 10.207 -0.894 8.289 1.00 90.81 172 LEU A O 1
ATOM 1359 N N . HIS A 1 173 ? 9.568 -1.384 6.195 1.00 86.50 173 HIS A N 1
ATOM 1360 C CA . HIS A 1 173 ? 8.726 -2.527 6.552 1.00 86.50 173 HIS A CA 1
ATOM 1361 C C . HIS A 1 173 ? 9.113 -3.813 5.811 1.00 86.50 173 HIS A C 1
ATOM 1363 O O . HIS A 1 173 ? 8.259 -4.517 5.268 1.00 86.50 173 HIS A O 1
ATOM 1369 N N . ALA A 1 174 ? 10.402 -4.160 5.839 1.00 84.62 174 ALA A N 1
ATOM 1370 C CA . ALA A 1 174 ? 10.937 -5.351 5.173 1.00 84.62 174 ALA A CA 1
ATOM 1371 C C . ALA A 1 174 ? 10.349 -6.690 5.676 1.00 84.62 174 ALA A C 1
ATOM 1373 O O . ALA A 1 174 ? 10.442 -7.700 4.986 1.00 84.62 174 ALA A O 1
ATOM 1374 N N . SER A 1 175 ? 9.736 -6.717 6.864 1.00 83.62 175 SER A N 1
ATOM 1375 C CA . SER A 1 175 ? 9.128 -7.917 7.453 1.00 83.62 175 SER A CA 1
ATOM 1376 C C . SER A 1 175 ? 7.709 -8.221 6.955 1.00 83.62 175 SER A C 1
ATOM 1378 O O . SER A 1 175 ? 7.184 -9.294 7.252 1.00 83.62 175 SER A O 1
ATOM 1380 N N . SER A 1 176 ? 7.065 -7.301 6.227 1.00 88.75 176 SER A N 1
ATOM 1381 C CA . SER A 1 176 ? 5.679 -7.468 5.781 1.00 88.75 176 SER A CA 1
ATOM 1382 C C . SER A 1 176 ? 5.604 -8.113 4.390 1.00 88.75 176 SER A C 1
ATOM 1384 O O . SER A 1 176 ? 6.042 -7.491 3.418 1.00 88.75 176 SER A O 1
ATOM 1386 N N . PRO A 1 177 ? 4.978 -9.298 4.240 1.00 90.50 177 PRO A N 1
ATOM 1387 C CA . PRO A 1 177 ? 4.869 -9.971 2.944 1.00 90.50 177 PRO A CA 1
ATOM 1388 C C . PRO A 1 177 ? 3.995 -9.194 1.949 1.00 90.50 177 PRO A C 1
ATOM 1390 O O . PRO A 1 177 ? 4.226 -9.249 0.743 1.00 90.50 177 PRO A O 1
ATOM 1393 N N . LEU A 1 178 ? 3.018 -8.425 2.447 1.00 88.31 178 LEU A N 1
ATOM 1394 C CA . LEU A 1 178 ? 2.152 -7.593 1.610 1.00 88.31 178 LEU A CA 1
ATOM 1395 C C . LEU A 1 178 ? 2.961 -6.503 0.905 1.00 88.31 178 LEU A C 1
ATOM 1397 O O . LEU A 1 178 ? 2.810 -6.302 -0.294 1.00 88.31 178 LEU A O 1
ATOM 1401 N N . ILE A 1 179 ? 3.875 -5.846 1.620 1.00 91.69 179 ILE A N 1
ATOM 1402 C CA . ILE A 1 179 ? 4.703 -4.777 1.048 1.00 91.69 179 ILE A CA 1
ATOM 1403 C C . ILE A 1 179 ? 5.710 -5.355 0.052 1.00 91.69 179 ILE A C 1
ATOM 1405 O O . ILE A 1 179 ? 5.959 -4.741 -0.982 1.00 91.69 179 ILE A O 1
ATOM 1409 N N . THR A 1 180 ? 6.228 -6.563 0.293 1.00 91.25 180 THR A N 1
ATOM 1410 C CA . THR A 1 180 ? 7.044 -7.281 -0.698 1.00 91.25 180 THR A CA 1
ATOM 1411 C C . THR A 1 180 ? 6.260 -7.570 -1.982 1.00 91.25 180 THR A C 1
ATOM 1413 O O . THR A 1 180 ? 6.791 -7.355 -3.070 1.00 91.25 180 THR A O 1
ATOM 1416 N N . SER A 1 181 ? 4.997 -7.998 -1.874 1.00 93.31 181 SER A N 1
ATOM 1417 C CA . SER A 1 181 ? 4.125 -8.230 -3.035 1.00 93.31 181 SER A CA 1
ATOM 1418 C C . SER A 1 181 ? 3.819 -6.936 -3.796 1.00 93.31 181 SER A C 1
ATOM 1420 O O . SER A 1 181 ? 3.980 -6.891 -5.012 1.00 93.31 181 SER A O 1
ATOM 1422 N N . VAL A 1 182 ? 3.439 -5.868 -3.087 1.00 93.50 182 VAL A N 1
ATOM 1423 C CA . VAL A 1 182 ? 3.152 -4.548 -3.681 1.00 93.50 182 VAL A CA 1
ATOM 1424 C C . VAL A 1 182 ? 4.398 -3.976 -4.362 1.00 93.50 182 VAL A C 1
ATOM 1426 O O . VAL A 1 182 ? 4.314 -3.456 -5.473 1.00 93.50 182 VAL A O 1
ATOM 1429 N N . LYS A 1 183 ? 5.577 -4.121 -3.742 1.00 90.56 183 LYS A N 1
ATOM 1430 C CA . LYS A 1 183 ? 6.858 -3.759 -4.359 1.00 90.56 183 LYS A CA 1
ATOM 1431 C C . LYS A 1 183 ? 7.088 -4.547 -5.647 1.00 90.56 183 LYS A C 1
ATOM 1433 O O . LYS A 1 183 ? 7.415 -3.946 -6.661 1.00 90.56 183 LYS A O 1
ATOM 1438 N N . HIS A 1 18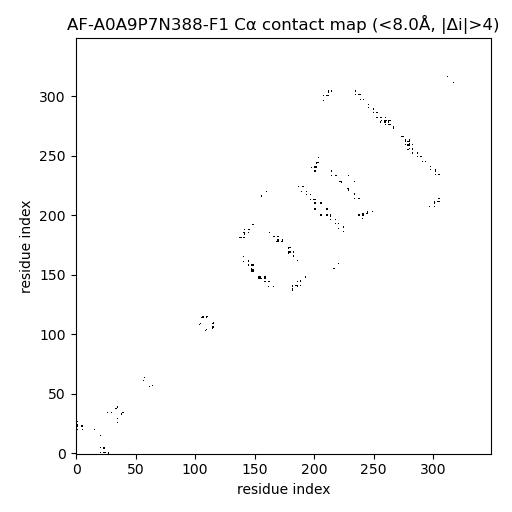4 ? 6.896 -5.865 -5.625 1.00 91.50 184 HIS A N 1
ATOM 1439 C CA . HIS A 1 184 ? 7.091 -6.698 -6.810 1.00 91.50 184 HIS A CA 1
ATOM 1440 C C . HIS A 1 184 ? 6.186 -6.269 -7.975 1.00 91.50 184 HIS A C 1
ATOM 1442 O O . HIS A 1 184 ? 6.645 -6.184 -9.114 1.00 91.50 184 HIS A O 1
ATOM 1448 N N . GLU A 1 185 ? 4.919 -5.955 -7.698 1.00 92.56 185 GLU A N 1
ATOM 1449 C CA . GLU A 1 185 ? 3.983 -5.460 -8.711 1.00 92.56 185 GLU A CA 1
ATOM 1450 C C . GLU A 1 185 ? 4.389 -4.078 -9.250 1.00 92.56 185 GLU A C 1
ATOM 1452 O O . GLU A 1 185 ? 4.354 -3.837 -10.459 1.00 92.56 185 GLU A O 1
ATOM 1457 N N . ALA A 1 186 ? 4.863 -3.184 -8.381 1.00 91.31 186 ALA A N 1
ATOM 1458 C CA . ALA A 1 186 ? 5.403 -1.899 -8.806 1.00 91.31 186 ALA A CA 1
ATOM 1459 C C . ALA A 1 186 ? 6.684 -2.044 -9.644 1.00 91.31 186 ALA A C 1
ATOM 1461 O O . ALA A 1 186 ? 6.823 -1.349 -10.649 1.00 91.31 186 ALA A O 1
ATOM 1462 N N . ASP A 1 187 ? 7.578 -2.982 -9.316 1.00 89.75 187 ASP A N 1
ATOM 1463 C CA . ASP A 1 187 ? 8.771 -3.274 -10.120 1.00 89.75 187 ASP A CA 1
ATOM 1464 C C . ASP A 1 187 ? 8.376 -3.716 -11.543 1.00 89.75 187 ASP A C 1
ATOM 1466 O O . ASP A 1 187 ? 9.037 -3.361 -12.521 1.00 89.75 187 ASP A O 1
ATOM 1470 N N . VAL A 1 188 ? 7.271 -4.458 -11.692 1.00 90.94 188 VAL A N 1
ATOM 1471 C CA . VAL A 1 188 ? 6.708 -4.812 -13.008 1.00 90.94 188 VAL A CA 1
ATOM 1472 C C . VAL A 1 188 ? 6.214 -3.567 -13.753 1.00 90.94 188 VAL A C 1
ATOM 1474 O O . VAL A 1 188 ? 6.538 -3.403 -14.933 1.00 90.94 188 VAL A O 1
ATOM 1477 N N . ALA A 1 189 ? 5.494 -2.661 -13.086 1.00 90.31 189 ALA A N 1
ATOM 1478 C CA . ALA A 1 189 ? 5.050 -1.399 -13.688 1.00 90.31 189 ALA A CA 1
ATOM 1479 C C . ALA A 1 189 ? 6.240 -0.521 -14.124 1.00 90.31 189 ALA A C 1
ATOM 1481 O O . ALA A 1 189 ? 6.251 0.042 -15.218 1.00 90.31 189 ALA A O 1
ATOM 1482 N N . VAL A 1 190 ? 7.300 -0.466 -13.322 1.00 89.56 190 VAL A N 1
ATOM 1483 C CA . VAL A 1 190 ? 8.533 0.268 -13.633 1.00 89.56 190 VAL A CA 1
ATOM 1484 C C . VAL A 1 190 ? 9.270 -0.337 -14.830 1.00 89.56 190 VAL A C 1
ATOM 1486 O O . VAL A 1 190 ? 9.726 0.407 -15.701 1.00 89.56 190 VAL A O 1
ATOM 1489 N N . ARG A 1 191 ? 9.335 -1.673 -14.946 1.00 89.44 191 ARG A N 1
ATOM 1490 C CA . ARG A 1 191 ? 9.861 -2.345 -16.153 1.00 89.44 191 ARG A CA 1
ATOM 1491 C C . ARG A 1 191 ? 9.060 -1.980 -17.398 1.00 89.44 191 ARG A C 1
ATOM 1493 O O . ARG A 1 191 ? 9.653 -1.746 -18.449 1.00 89.44 191 ARG A O 1
ATOM 1500 N N . ARG A 1 192 ? 7.730 -1.901 -17.285 1.00 89.56 192 ARG A N 1
ATOM 1501 C CA . ARG A 1 192 ? 6.860 -1.462 -18.384 1.00 89.56 192 ARG A CA 1
ATOM 1502 C C . ARG A 1 192 ? 7.160 -0.019 -18.786 1.00 89.56 192 ARG A C 1
ATOM 1504 O O . ARG A 1 192 ? 7.393 0.235 -19.962 1.00 89.56 192 ARG A O 1
ATOM 1511 N N . MET A 1 193 ? 7.273 0.895 -17.822 1.00 87.75 193 MET A N 1
ATOM 1512 C CA . MET A 1 193 ? 7.667 2.277 -18.106 1.00 87.75 193 MET A CA 1
ATOM 1513 C C . MET A 1 193 ? 9.054 2.364 -18.758 1.00 87.75 193 MET A C 1
ATOM 1515 O O . MET A 1 193 ? 9.249 3.148 -19.685 1.00 87.75 193 MET A O 1
ATOM 1519 N N . ALA A 1 194 ? 10.023 1.558 -18.318 1.00 87.44 194 ALA A N 1
ATOM 1520 C CA . ALA A 1 194 ? 11.340 1.499 -18.947 1.00 87.44 194 ALA A CA 1
ATOM 1521 C C . ALA A 1 194 ? 11.252 1.015 -20.406 1.00 87.44 194 ALA A C 1
ATOM 1523 O O . ALA A 1 194 ? 11.900 1.592 -21.279 1.00 87.44 194 ALA A O 1
ATOM 1524 N N . ALA A 1 195 ? 10.414 0.014 -20.693 1.00 88.56 195 ALA A N 1
ATOM 1525 C CA . ALA A 1 195 ? 10.156 -0.446 -22.057 1.00 88.56 195 ALA A CA 1
ATOM 1526 C C . ALA A 1 195 ? 9.516 0.652 -22.927 1.00 88.56 195 ALA A C 1
ATOM 1528 O O . ALA A 1 195 ? 9.953 0.855 -24.062 1.00 88.56 195 ALA A O 1
ATOM 1529 N N . ASP A 1 196 ? 8.562 1.410 -22.383 1.00 87.50 196 ASP A N 1
ATOM 1530 C CA . ASP A 1 196 ? 7.919 2.532 -23.078 1.00 87.50 196 ASP A CA 1
ATOM 1531 C C . ASP A 1 196 ? 8.906 3.685 -23.337 1.00 87.50 196 ASP A C 1
ATOM 1533 O O . ASP A 1 196 ? 8.925 4.262 -24.426 1.00 87.50 196 ASP A O 1
ATOM 1537 N N . LEU A 1 197 ? 9.802 3.985 -22.388 1.00 86.44 197 LEU A N 1
ATOM 1538 C CA . LEU A 1 197 ? 10.884 4.960 -22.574 1.00 86.44 197 LEU A CA 1
ATOM 1539 C C . LEU A 1 197 ? 11.883 4.509 -23.650 1.00 86.44 197 LEU A C 1
ATOM 1541 O O . LEU A 1 197 ? 12.303 5.316 -24.480 1.00 86.44 197 LEU A O 1
ATOM 1545 N N . ILE A 1 198 ? 12.240 3.223 -23.681 1.00 86.75 198 ILE A N 1
ATOM 1546 C CA . ILE A 1 198 ? 13.094 2.642 -24.728 1.00 86.75 198 ILE A CA 1
ATOM 1547 C C . ILE A 1 198 ? 12.394 2.711 -26.094 1.00 86.75 198 ILE A C 1
ATOM 1549 O O . ILE A 1 198 ? 13.024 3.055 -27.099 1.00 86.75 198 ILE A O 1
ATOM 1553 N N . ALA A 1 199 ? 11.088 2.442 -26.146 1.00 86.81 199 ALA A N 1
ATOM 1554 C CA . ALA A 1 199 ? 10.295 2.598 -27.360 1.00 86.81 199 ALA A CA 1
ATOM 1555 C C . ALA A 1 199 ? 10.262 4.065 -27.824 1.00 86.81 199 ALA A C 1
ATOM 1557 O O . ALA A 1 199 ? 10.474 4.332 -29.008 1.00 86.81 199 ALA A O 1
ATOM 1558 N N . ALA A 1 200 ? 10.108 5.019 -26.899 1.00 84.88 200 ALA A N 1
ATOM 1559 C CA . ALA A 1 200 ? 10.157 6.453 -27.184 1.00 84.88 200 ALA A CA 1
ATOM 1560 C C . ALA A 1 200 ? 11.534 6.909 -27.703 1.00 84.88 200 ALA A C 1
ATOM 1562 O O . ALA A 1 200 ? 11.614 7.752 -28.598 1.00 84.88 200 ALA A O 1
ATOM 1563 N N . LEU A 1 201 ? 12.629 6.322 -27.206 1.00 82.50 201 LEU A N 1
ATOM 1564 C CA . LEU A 1 201 ? 13.982 6.582 -27.712 1.00 82.50 201 LEU A CA 1
ATOM 1565 C C . LEU A 1 201 ? 14.192 6.073 -29.144 1.00 82.50 201 LEU A C 1
ATOM 1567 O O . LEU A 1 201 ? 15.004 6.646 -29.874 1.00 82.50 201 LEU A O 1
ATOM 1571 N N . ARG A 1 202 ? 13.456 5.035 -29.557 1.00 84.56 202 ARG A N 1
ATOM 1572 C CA . ARG A 1 202 ? 13.544 4.444 -30.900 1.00 84.56 202 ARG A CA 1
ATOM 1573 C C . ARG A 1 202 ? 12.808 5.257 -31.973 1.00 84.56 202 ARG A C 1
ATOM 1575 O O . ARG A 1 202 ? 13.033 5.021 -33.162 1.00 84.56 202 ARG A O 1
ATOM 1582 N N . VAL A 1 203 ? 11.959 6.211 -31.586 1.00 82.88 203 VAL A N 1
ATOM 1583 C CA . VAL A 1 203 ? 11.198 7.054 -32.524 1.00 82.88 203 VAL A CA 1
ATOM 1584 C C . VAL A 1 203 ? 12.154 7.909 -33.384 1.00 82.88 203 VAL A C 1
ATOM 1586 O O . VAL A 1 203 ? 13.036 8.581 -32.829 1.00 82.88 203 VAL A O 1
ATOM 1589 N N . PRO A 1 204 ? 12.006 7.905 -34.728 1.00 68.44 204 PRO A N 1
ATOM 1590 C CA . PRO A 1 204 ? 12.790 8.764 -35.614 1.00 68.44 204 PRO A CA 1
ATOM 1591 C C . PRO A 1 204 ? 12.419 10.240 -35.380 1.00 68.44 204 PRO A C 1
ATOM 1593 O O . PRO A 1 204 ? 11.246 10.565 -35.217 1.00 68.44 204 PRO A O 1
ATOM 1596 N N . ASN A 1 205 ? 13.413 11.136 -35.365 1.00 69.50 205 ASN A N 1
ATOM 1597 C CA . ASN A 1 205 ? 13.281 12.589 -35.120 1.00 69.50 205 ASN A CA 1
ATOM 1598 C C . ASN A 1 205 ? 13.084 13.030 -33.655 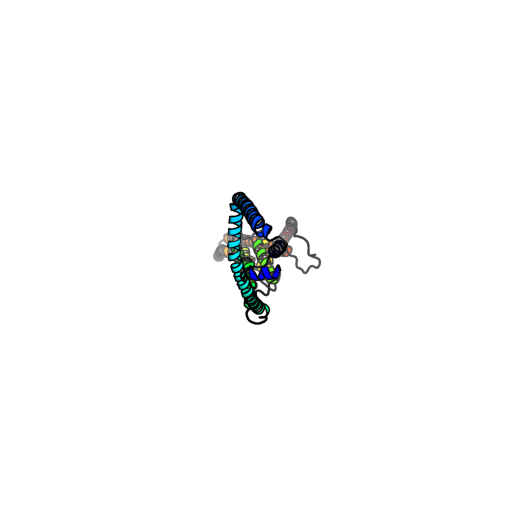1.00 69.50 205 ASN A C 1
ATOM 1600 O O . ASN A 1 205 ? 12.389 14.014 -33.373 1.00 69.50 205 ASN A O 1
ATOM 1604 N N . LEU A 1 206 ? 13.719 12.355 -32.691 1.00 69.94 206 LEU A N 1
ATOM 1605 C CA . LEU A 1 206 ? 13.681 12.829 -31.307 1.00 69.94 206 LEU A CA 1
ATOM 1606 C C . LEU A 1 206 ? 14.498 14.122 -31.138 1.00 69.94 206 LEU A C 1
ATOM 1608 O O . LEU A 1 206 ? 15.709 14.148 -31.353 1.00 69.94 206 LEU A O 1
ATOM 1612 N N . LYS A 1 207 ? 13.839 15.188 -30.676 1.00 75.69 207 LYS A N 1
ATOM 1613 C CA . LYS A 1 207 ? 14.513 16.434 -30.286 1.00 75.69 207 LYS A CA 1
ATOM 1614 C C . LYS A 1 207 ? 15.416 16.200 -29.063 1.00 75.69 207 LYS A C 1
ATOM 1616 O O . LYS A 1 207 ? 15.114 15.375 -28.198 1.00 75.69 207 LYS A O 1
ATOM 1621 N N . LEU A 1 208 ? 16.480 16.998 -28.956 1.00 70.25 208 LEU A N 1
ATOM 1622 C CA . LEU A 1 208 ? 17.500 16.909 -27.899 1.00 70.25 208 LEU A CA 1
ATOM 1623 C C . LEU A 1 208 ? 16.878 16.965 -26.485 1.00 70.25 208 LEU A C 1
ATOM 1625 O O . LEU A 1 208 ? 17.157 16.117 -25.643 1.00 70.25 208 LEU A O 1
ATOM 1629 N N . ALA A 1 209 ? 15.947 17.896 -26.242 1.00 74.44 209 ALA A N 1
ATOM 1630 C CA . ALA A 1 209 ? 15.314 18.075 -24.930 1.00 74.44 209 ALA A CA 1
ATOM 1631 C C . ALA A 1 209 ? 14.414 16.894 -24.475 1.00 74.44 209 ALA A C 1
ATOM 1633 O O . ALA A 1 209 ? 14.517 16.480 -23.3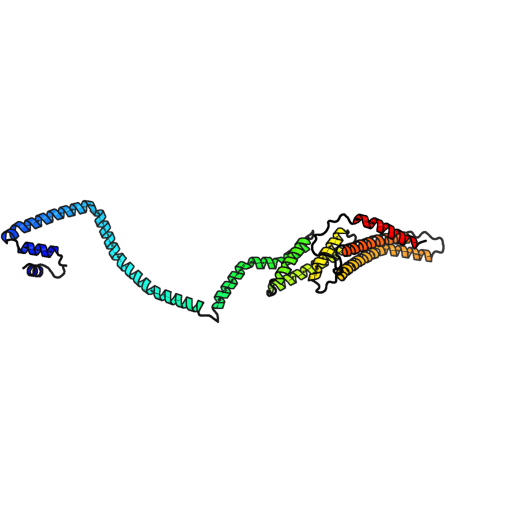21 1.00 74.44 209 ALA A O 1
ATOM 1634 N N . PRO A 1 210 ? 13.524 16.316 -25.308 1.00 74.44 210 PRO A N 1
ATOM 1635 C CA . PRO A 1 210 ? 12.862 15.040 -25.004 1.00 74.44 210 PRO A CA 1
ATOM 1636 C C . PRO A 1 210 ? 13.828 13.860 -24.799 1.00 74.44 210 PRO A C 1
ATOM 1638 O O . PRO A 1 210 ? 13.596 13.034 -23.919 1.00 74.44 210 PRO A O 1
ATOM 1641 N N . GLY A 1 211 ? 14.926 13.798 -25.561 1.00 75.50 211 GLY A N 1
ATOM 1642 C CA . GLY A 1 211 ? 15.959 12.764 -25.410 1.00 75.50 211 GLY A CA 1
ATOM 1643 C C . GLY A 1 211 ? 16.675 12.813 -24.068 1.00 75.50 211 GLY A C 1
ATOM 1644 O O . GLY A 1 211 ? 16.739 11.811 -23.366 1.00 75.50 211 GLY A O 1
ATOM 1645 N N . LEU A 1 212 ? 17.132 13.994 -23.659 1.00 79.31 212 LEU A N 1
ATOM 1646 C CA . LEU A 1 212 ? 17.771 14.169 -22.354 1.00 79.31 212 LEU A CA 1
ATOM 1647 C C . LEU A 1 212 ? 16.822 13.864 -21.197 1.00 79.31 212 LEU A C 1
ATOM 1649 O O . LEU A 1 212 ? 17.227 13.249 -20.216 1.00 79.31 212 LEU A O 1
ATOM 1653 N N . ARG A 1 213 ? 15.545 14.247 -21.323 1.00 80.56 213 ARG A N 1
ATOM 1654 C CA . ARG A 1 213 ? 14.535 13.923 -20.311 1.00 80.56 213 ARG A CA 1
ATOM 1655 C C . ARG A 1 213 ? 14.335 12.414 -20.192 1.00 80.56 213 ARG A C 1
ATOM 1657 O O . ARG A 1 213 ? 14.464 11.893 -19.096 1.00 80.56 213 ARG A O 1
ATOM 1664 N N . THR A 1 214 ? 14.078 11.712 -21.296 1.00 80.56 214 THR A N 1
ATOM 1665 C CA . THR A 1 214 ? 13.855 10.248 -21.302 1.00 80.56 214 THR A CA 1
ATOM 1666 C C . THR A 1 214 ? 15.041 9.462 -20.742 1.00 80.56 214 THR A C 1
ATOM 1668 O O . THR A 1 214 ? 14.831 8.571 -19.923 1.00 80.56 214 THR A O 1
ATOM 1671 N N . VAL A 1 215 ? 16.276 9.841 -21.081 1.00 79.38 215 VAL A N 1
ATOM 1672 C CA . VAL A 1 215 ? 17.484 9.229 -20.499 1.00 79.38 215 VAL A CA 1
ATOM 1673 C C . VAL A 1 215 ? 17.647 9.586 -19.017 1.00 79.38 215 VAL A C 1
ATOM 1675 O O . VAL A 1 215 ? 17.985 8.719 -18.215 1.00 79.38 215 VAL A O 1
ATOM 1678 N N . GLY A 1 216 ? 17.341 10.825 -18.621 1.00 81.19 216 GLY A N 1
ATOM 1679 C CA . GLY A 1 216 ? 17.339 11.237 -17.216 1.00 81.19 216 GLY A CA 1
ATOM 1680 C C . GLY A 1 216 ? 16.332 10.458 -16.362 1.00 81.19 216 GLY A C 1
ATOM 1681 O O . GLY A 1 216 ? 16.639 10.104 -15.225 1.00 81.19 216 GLY A O 1
ATOM 1682 N N . TRP A 1 217 ? 15.157 10.135 -16.914 1.00 83.25 217 TRP A N 1
ATOM 1683 C CA . TRP A 1 217 ? 14.173 9.268 -16.259 1.00 83.25 217 TRP A CA 1
ATOM 1684 C C . TRP A 1 217 ? 14.668 7.820 -16.180 1.00 83.25 217 TRP A C 1
ATOM 1686 O O . TRP A 1 217 ? 14.608 7.222 -15.110 1.00 83.25 217 TRP A O 1
ATOM 1696 N N . LEU A 1 218 ? 15.231 7.280 -17.267 1.00 81.50 218 LEU A N 1
ATOM 1697 C CA . LEU A 1 218 ? 15.786 5.924 -17.299 1.00 81.50 218 LEU A CA 1
ATOM 1698 C C . LEU A 1 218 ? 16.903 5.745 -16.255 1.00 81.50 218 LEU A C 1
ATOM 1700 O O . LEU A 1 218 ? 16.923 4.748 -15.541 1.00 81.50 218 LEU A O 1
ATOM 1704 N N . LYS A 1 219 ? 17.775 6.746 -16.083 1.00 79.31 219 LYS A N 1
ATOM 1705 C CA . LYS A 1 219 ? 18.846 6.727 -15.073 1.00 79.31 219 LYS A CA 1
ATOM 1706 C C . LYS A 1 219 ? 18.332 6.717 -13.633 1.00 79.31 219 LYS A C 1
ATOM 1708 O O . LYS A 1 219 ? 18.990 6.152 -12.774 1.00 79.31 219 LYS A O 1
ATOM 1713 N N . ARG A 1 220 ? 17.180 7.328 -13.349 1.00 79.88 220 ARG A N 1
ATOM 1714 C CA . ARG A 1 220 ? 16.577 7.303 -12.002 1.00 79.88 220 ARG A CA 1
ATOM 1715 C C . ARG A 1 220 ? 15.907 5.973 -11.677 1.00 79.88 220 ARG A C 1
ATOM 1717 O O . ARG A 1 220 ? 15.710 5.672 -10.515 1.00 79.88 220 ARG A O 1
ATOM 1724 N N . ILE A 1 221 ? 15.551 5.215 -12.708 1.00 77.75 221 ILE A N 1
ATOM 1725 C CA . ILE A 1 221 ? 14.813 3.960 -12.606 1.00 77.75 221 ILE A CA 1
ATOM 1726 C C . ILE A 1 221 ? 15.776 2.761 -12.556 1.00 77.75 221 ILE A C 1
ATOM 1728 O O . ILE A 1 221 ? 15.580 1.825 -11.789 1.00 77.75 221 ILE A O 1
ATOM 1732 N N . VAL A 1 222 ? 16.842 2.791 -13.361 1.00 70.69 222 VAL A N 1
ATOM 1733 C CA . VAL A 1 222 ? 17.777 1.671 -13.566 1.00 70.69 222 VAL A CA 1
ATOM 1734 C C . VAL A 1 222 ? 18.557 1.192 -12.331 1.00 70.69 222 VAL A C 1
ATOM 1736 O O . VAL A 1 222 ? 18.715 -0.027 -12.221 1.00 70.69 222 VAL A O 1
ATOM 1739 N N . PRO A 1 223 ? 19.002 2.053 -11.393 1.00 69.38 223 PRO A N 1
ATOM 1740 C CA . PRO A 1 223 ? 19.703 1.609 -10.189 1.00 69.38 223 PRO A CA 1
ATOM 1741 C C . PRO A 1 223 ? 18.899 0.628 -9.342 1.00 69.38 223 PRO A C 1
ATOM 1743 O O . PRO A 1 223 ? 19.470 -0.218 -8.663 1.00 69.38 223 PRO A O 1
ATOM 1746 N N . ASP A 1 224 ? 17.575 0.701 -9.446 1.00 63.44 224 ASP A N 1
ATOM 1747 C CA . ASP A 1 224 ? 16.672 -0.107 -8.640 1.00 63.44 224 ASP A CA 1
ATOM 1748 C C . ASP A 1 224 ? 16.276 -1.422 -9.320 1.00 63.44 224 ASP A C 1
ATOM 1750 O O . ASP A 1 224 ? 15.829 -2.351 -8.649 1.00 63.44 224 ASP A O 1
ATOM 1754 N N . LEU A 1 225 ? 16.449 -1.533 -10.644 1.00 62.28 225 LEU A N 1
ATOM 1755 C CA . LEU A 1 225 ? 16.152 -2.761 -11.397 1.00 62.28 225 LEU A CA 1
ATOM 1756 C C . LEU A 1 225 ? 17.362 -3.670 -11.580 1.00 62.28 225 LEU A C 1
ATOM 1758 O O . LEU A 1 225 ? 17.188 -4.864 -11.829 1.00 62.28 225 LEU A O 1
ATOM 1762 N N . ILE A 1 226 ? 18.574 -3.117 -11.520 1.00 60.31 226 ILE A N 1
ATOM 1763 C CA . ILE A 1 226 ? 19.809 -3.831 -11.838 1.00 60.31 226 ILE A CA 1
ATOM 1764 C C . ILE A 1 226 ? 20.793 -3.608 -10.694 1.00 60.31 226 ILE A C 1
ATOM 1766 O O . ILE A 1 226 ? 21.228 -2.490 -10.456 1.00 60.31 226 ILE A O 1
ATOM 1770 N N . SER A 1 227 ? 21.187 -4.690 -10.018 1.00 57.41 227 SER A N 1
ATOM 1771 C CA . SER A 1 227 ? 22.079 -4.650 -8.848 1.00 57.41 227 SER A CA 1
ATOM 1772 C C . SER A 1 227 ? 23.501 -4.136 -9.150 1.00 57.41 227 SER A C 1
ATOM 1774 O O . SER A 1 227 ? 24.265 -3.880 -8.223 1.00 57.41 227 SER A O 1
ATOM 1776 N N . GLN A 1 228 ? 23.864 -4.003 -10.430 1.00 51.97 228 GLN A N 1
ATOM 1777 C CA . GLN A 1 228 ? 25.116 -3.423 -10.924 1.00 51.97 228 GLN A CA 1
ATOM 1778 C C . GLN A 1 228 ? 24.834 -2.550 -12.161 1.00 51.97 228 GLN A C 1
ATOM 1780 O O . GLN A 1 228 ? 24.969 -3.009 -13.296 1.00 51.97 228 GLN A O 1
ATOM 1785 N N . PRO A 1 229 ? 24.396 -1.298 -11.974 1.00 54.91 229 PRO A N 1
ATOM 1786 C CA . PRO A 1 229 ? 24.197 -0.368 -13.071 1.00 54.91 229 PRO A CA 1
ATOM 1787 C C . PRO A 1 229 ? 25.537 0.310 -13.382 1.00 54.91 229 PRO A C 1
ATOM 1789 O O . PRO A 1 229 ? 25.942 1.246 -12.695 1.00 54.91 229 PRO A O 1
ATOM 1792 N N . THR A 1 230 ? 26.256 -0.132 -14.414 1.00 60.72 230 THR A N 1
ATOM 1793 C CA . THR A 1 230 ? 27.336 0.708 -14.946 1.00 60.72 230 THR A CA 1
ATOM 1794 C C . THR A 1 230 ? 26.686 1.869 -15.692 1.00 60.72 230 THR A C 1
ATOM 1796 O O . THR A 1 230 ? 25.782 1.668 -16.504 1.00 60.72 230 THR A O 1
ATOM 1799 N N . GLU A 1 231 ? 27.104 3.109 -15.429 1.00 65.88 231 GLU A N 1
ATOM 1800 C CA . GLU A 1 231 ? 26.624 4.268 -16.205 1.00 65.88 231 GLU A CA 1
ATOM 1801 C C . GLU A 1 231 ? 26.877 4.075 -17.714 1.00 65.88 231 GLU A C 1
ATOM 1803 O O . GLU A 1 231 ? 26.118 4.551 -18.559 1.00 65.88 231 GLU A O 1
ATOM 1808 N N . GLU A 1 232 ? 27.883 3.260 -18.035 1.00 67.69 232 GLU A N 1
ATOM 1809 C CA . GLU A 1 232 ? 28.202 2.748 -19.364 1.00 67.69 232 GLU A CA 1
ATOM 1810 C C . GLU A 1 232 ? 27.079 1.906 -19.992 1.00 67.69 232 GLU A C 1
ATOM 1812 O O . GLU A 1 232 ? 26.870 1.968 -21.199 1.00 67.69 232 GLU A O 1
ATOM 1817 N N . ALA A 1 233 ? 26.305 1.144 -19.214 1.00 74.56 233 ALA A N 1
ATOM 1818 C CA . ALA A 1 233 ? 25.189 0.360 -19.745 1.00 74.56 233 ALA A CA 1
ATOM 1819 C C . ALA A 1 233 ? 24.034 1.257 -20.221 1.00 74.56 233 ALA A C 1
ATOM 1821 O O . ALA A 1 233 ? 23.366 0.954 -21.212 1.00 74.56 233 ALA A O 1
ATOM 1822 N N . LEU A 1 234 ? 23.802 2.392 -19.555 1.00 76.06 234 LEU A N 1
ATOM 1823 C CA . LEU A 1 234 ? 22.783 3.366 -19.960 1.00 76.06 234 LEU A CA 1
ATOM 1824 C C . LEU A 1 234 ? 23.180 4.105 -21.241 1.00 76.06 234 LEU A C 1
ATOM 1826 O O . LEU A 1 234 ? 22.363 4.256 -22.153 1.00 76.06 234 LEU A O 1
ATOM 1830 N N . SER A 1 235 ? 24.438 4.535 -21.343 1.00 77.62 235 SER A N 1
ATOM 1831 C CA . SER A 1 235 ? 24.942 5.158 -22.568 1.00 77.62 235 SER A CA 1
ATOM 1832 C C . SER A 1 235 ? 24.997 4.148 -23.722 1.00 77.62 235 SER A C 1
ATOM 1834 O O . SER A 1 235 ? 24.559 4.463 -24.830 1.00 77.62 235 SER A O 1
ATOM 1836 N N . ALA A 1 236 ? 25.403 2.901 -23.464 1.00 81.62 236 ALA A N 1
ATOM 1837 C CA . ALA A 1 236 ? 25.380 1.826 -24.454 1.00 81.62 236 ALA A CA 1
ATOM 1838 C C . ALA A 1 236 ? 23.956 1.501 -24.932 1.00 81.62 236 ALA A C 1
ATOM 1840 O O . ALA A 1 236 ? 23.718 1.423 -26.136 1.00 81.62 236 ALA A O 1
ATOM 1841 N N . THR A 1 237 ? 22.978 1.367 -24.030 1.00 81.50 237 THR A N 1
ATOM 1842 C CA . THR A 1 237 ? 21.575 1.117 -24.415 1.00 81.50 237 THR A CA 1
ATOM 1843 C C . THR A 1 237 ? 20.991 2.272 -25.226 1.00 81.50 237 THR A C 1
ATOM 1845 O O . THR A 1 237 ? 20.292 2.024 -26.212 1.00 81.50 237 THR A O 1
ATOM 1848 N N . PHE A 1 238 ? 21.333 3.522 -24.896 1.00 83.62 238 PHE A N 1
ATOM 1849 C CA . PHE A 1 238 ? 20.991 4.680 -25.722 1.00 83.62 238 PHE A CA 1
ATOM 1850 C C . PHE A 1 238 ? 21.588 4.572 -27.135 1.00 83.62 238 PHE A C 1
ATOM 1852 O O . PHE A 1 238 ? 20.857 4.715 -28.121 1.00 83.62 238 PHE A O 1
ATOM 1859 N N . LEU A 1 239 ? 22.888 4.278 -27.247 1.00 85.06 239 LEU A N 1
ATOM 1860 C CA . LEU A 1 239 ? 23.569 4.131 -28.536 1.00 85.06 239 LEU A CA 1
ATOM 1861 C C . LEU A 1 239 ? 22.980 2.989 -29.369 1.00 85.06 239 LEU A C 1
ATOM 1863 O O . LEU A 1 239 ? 22.716 3.187 -30.552 1.00 85.06 239 LEU A O 1
ATOM 1867 N N . VAL A 1 240 ? 22.693 1.833 -28.765 1.00 87.94 240 VAL A N 1
ATOM 1868 C CA . VAL A 1 240 ? 22.062 0.695 -29.454 1.00 87.94 240 VAL A CA 1
ATOM 1869 C C . VAL A 1 240 ? 20.662 1.057 -29.949 1.00 87.94 240 VAL A C 1
ATOM 1871 O O . VAL A 1 240 ? 20.320 0.763 -31.095 1.00 87.94 240 VAL A O 1
ATOM 1874 N N . CYS A 1 241 ? 19.851 1.738 -29.132 1.00 85.88 241 CYS A N 1
ATOM 1875 C CA . CYS A 1 241 ? 18.518 2.176 -29.552 1.00 85.88 241 CYS A CA 1
ATOM 1876 C C . CYS A 1 241 ? 18.593 3.134 -30.742 1.00 85.88 241 CYS A C 1
ATOM 1878 O O . CYS A 1 241 ? 17.820 3.000 -31.689 1.00 85.88 241 CYS A O 1
ATOM 1880 N N . ARG A 1 242 ? 19.556 4.059 -30.727 1.00 85.75 242 ARG A N 1
ATOM 1881 C CA . ARG A 1 242 ? 19.765 5.013 -31.816 1.00 85.75 242 ARG A CA 1
ATOM 1882 C C . ARG A 1 242 ? 20.341 4.399 -33.076 1.00 85.75 242 ARG A C 1
ATOM 1884 O O . ARG A 1 242 ? 19.888 4.746 -34.162 1.00 85.75 242 ARG A O 1
ATOM 1891 N N . LEU A 1 243 ? 21.294 3.485 -32.938 1.00 86.50 243 LEU A N 1
ATOM 1892 C CA . LEU A 1 243 ? 21.832 2.719 -34.052 1.00 86.50 243 LEU A CA 1
ATOM 1893 C C . LEU A 1 243 ? 20.723 1.888 -34.703 1.00 86.50 243 LEU A C 1
ATOM 1895 O O . LEU A 1 243 ? 20.605 1.879 -35.920 1.00 86.50 243 LEU A O 1
ATOM 1899 N N . SER A 1 244 ? 19.850 1.268 -33.904 1.00 88.00 244 SER A N 1
ATOM 1900 C CA . SER A 1 244 ? 18.680 0.549 -34.413 1.00 88.00 244 SER A CA 1
ATOM 1901 C C . SER A 1 244 ? 17.728 1.467 -35.187 1.00 88.00 244 SER A C 1
ATOM 1903 O O . SER A 1 244 ? 17.237 1.077 -36.244 1.00 88.00 244 SER A O 1
ATOM 1905 N N . THR A 1 245 ? 17.490 2.698 -34.717 1.00 86.56 245 THR A N 1
ATOM 1906 C CA . THR A 1 245 ? 16.708 3.692 -35.472 1.00 86.56 245 THR A CA 1
ATOM 1907 C C . THR A 1 245 ? 17.400 4.097 -36.772 1.00 86.56 245 THR A C 1
ATOM 1909 O O . THR A 1 245 ? 16.726 4.155 -37.793 1.00 86.56 245 THR A O 1
ATOM 1912 N N . LEU A 1 246 ? 18.717 4.332 -36.755 1.00 85.44 246 LEU A N 1
ATOM 1913 C CA . LEU A 1 246 ? 19.508 4.649 -37.951 1.00 85.44 246 LEU A CA 1
ATOM 1914 C C . LEU A 1 246 ? 19.423 3.520 -38.984 1.00 85.44 246 LEU A C 1
ATOM 1916 O O . LEU A 1 246 ? 19.155 3.775 -40.147 1.00 85.44 246 LEU A O 1
ATOM 1920 N N . ILE A 1 247 ? 19.622 2.270 -38.565 1.00 87.69 247 ILE A N 1
ATOM 1921 C CA . ILE A 1 247 ? 19.531 1.114 -39.463 1.00 87.69 247 ILE A CA 1
ATOM 1922 C C . ILE A 1 247 ? 18.132 1.048 -40.075 1.00 87.69 247 ILE A C 1
ATOM 1924 O O . ILE A 1 247 ? 18.010 0.967 -41.286 1.00 87.69 247 ILE A O 1
ATOM 1928 N N . ARG A 1 248 ? 17.071 1.218 -39.276 1.00 87.56 248 ARG A N 1
ATOM 1929 C CA . ARG A 1 248 ? 15.690 1.237 -39.789 1.00 87.56 248 ARG A CA 1
ATOM 1930 C C . ARG A 1 248 ? 15.422 2.374 -40.776 1.00 87.56 248 ARG A C 1
ATOM 1932 O O . ARG A 1 248 ? 14.674 2.177 -41.729 1.00 87.56 248 ARG A O 1
ATOM 1939 N N . THR A 1 249 ? 15.982 3.564 -40.555 1.00 84.75 249 THR A N 1
ATOM 1940 C CA . THR A 1 249 ? 15.823 4.682 -41.498 1.00 84.75 249 THR A CA 1
ATOM 1941 C C . THR A 1 249 ? 16.646 4.479 -42.767 1.00 84.75 249 THR A C 1
ATOM 1943 O O . THR A 1 249 ? 16.198 4.885 -43.836 1.00 84.75 249 THR A O 1
ATOM 1946 N N . LEU A 1 250 ? 17.798 3.811 -42.681 1.00 84.69 250 LEU A N 1
ATOM 1947 C CA . LEU A 1 250 ? 18.597 3.403 -43.837 1.00 84.69 250 LEU A CA 1
ATOM 1948 C C . LEU A 1 250 ? 17.941 2.252 -44.618 1.00 84.69 250 LEU A C 1
ATOM 1950 O O . LEU A 1 250 ? 17.924 2.291 -45.843 1.00 84.69 250 LEU A O 1
ATOM 1954 N N . ASP A 1 251 ? 17.313 1.290 -43.946 1.00 85.94 251 ASP A N 1
ATOM 1955 C CA . ASP A 1 251 ? 16.560 0.206 -44.588 1.00 85.94 251 ASP A CA 1
ATOM 1956 C C . ASP A 1 251 ? 15.336 0.746 -45.341 1.00 85.94 251 ASP A C 1
ATOM 1958 O O . ASP A 1 251 ? 15.026 0.296 -46.442 1.00 85.94 251 ASP A O 1
ATOM 1962 N N . ALA A 1 252 ? 14.675 1.782 -44.809 1.00 86.38 252 ALA A N 1
ATOM 1963 C CA . ALA A 1 252 ? 13.585 2.475 -45.500 1.00 86.38 252 ALA A CA 1
ATOM 1964 C C . ALA A 1 252 ? 14.035 3.181 -46.797 1.00 86.38 252 ALA A C 1
ATOM 1966 O O . ALA A 1 252 ? 13.207 3.486 -47.655 1.00 86.38 252 ALA A O 1
ATOM 1967 N N . MET A 1 253 ? 15.341 3.424 -46.957 1.00 83.56 253 MET A N 1
ATOM 1968 C CA . MET A 1 253 ? 15.956 3.935 -48.186 1.00 83.56 253 MET A CA 1
ATOM 1969 C C . MET A 1 253 ? 16.324 2.819 -49.179 1.00 83.56 253 MET A C 1
ATOM 1971 O O . MET A 1 253 ? 16.743 3.123 -50.296 1.00 83.56 253 MET A O 1
ATOM 1975 N N . GLY A 1 254 ? 16.117 1.548 -48.815 1.00 82.88 254 GLY A N 1
ATOM 1976 C CA . GLY A 1 254 ? 16.268 0.368 -49.671 1.00 82.88 254 GLY A CA 1
ATOM 1977 C C . GLY A 1 254 ? 15.700 0.506 -51.091 1.00 82.88 254 GLY A C 1
ATOM 1978 O O . GLY A 1 254 ? 16.452 0.279 -52.032 1.00 82.88 254 GLY A O 1
ATOM 1979 N N . PRO A 1 255 ? 14.462 0.992 -51.316 1.00 83.00 255 PRO A N 1
ATOM 1980 C CA . PRO A 1 255 ? 13.941 1.145 -52.678 1.00 83.00 255 PRO A CA 1
ATOM 1981 C C . PRO A 1 255 ? 14.734 2.149 -53.533 1.00 83.00 255 PRO A C 1
ATOM 1983 O O . PRO A 1 255 ? 14.807 2.008 -54.750 1.00 83.00 255 PRO A O 1
ATOM 1986 N N . LEU A 1 256 ? 15.356 3.166 -52.923 1.00 80.44 256 LEU A N 1
ATOM 1987 C CA . LEU A 1 256 ? 16.231 4.104 -53.637 1.00 80.44 256 LEU A CA 1
ATOM 1988 C C . LEU A 1 256 ? 17.607 3.496 -53.923 1.00 80.44 256 LEU A C 1
ATOM 1990 O O . LEU A 1 256 ? 18.219 3.846 -54.931 1.00 80.44 256 LEU A O 1
ATOM 1994 N N . ARG A 1 257 ? 18.067 2.580 -53.064 1.00 84.06 257 ARG A N 1
ATOM 1995 C CA . ARG A 1 257 ? 19.262 1.769 -53.303 1.00 84.06 257 ARG A CA 1
ATOM 1996 C C . ARG A 1 257 ? 19.047 0.819 -54.480 1.00 84.06 257 ARG A C 1
ATOM 1998 O O . ARG A 1 257 ? 19.876 0.793 -55.377 1.00 84.06 257 ARG A O 1
ATOM 2005 N N . ASP A 1 258 ? 17.906 0.138 -54.533 1.00 86.62 258 ASP A N 1
ATOM 2006 C CA . ASP A 1 258 ? 17.595 -0.804 -55.614 1.00 86.62 258 ASP A CA 1
ATOM 2007 C C . ASP A 1 258 ? 17.514 -0.102 -56.980 1.00 86.62 258 ASP A C 1
ATOM 2009 O O . ASP A 1 258 ? 18.014 -0.623 -57.974 1.00 86.62 258 ASP A O 1
ATOM 2013 N N . LEU A 1 259 ? 16.950 1.112 -57.042 1.00 83.31 259 LEU A N 1
ATOM 2014 C CA . LEU A 1 259 ? 16.938 1.926 -58.267 1.00 83.31 259 LEU A CA 1
ATOM 2015 C C . LEU A 1 259 ? 18.344 2.378 -58.692 1.00 83.31 259 LEU A C 1
ATOM 2017 O O . LEU A 1 259 ? 18.642 2.425 -59.884 1.00 83.31 259 LEU A O 1
ATOM 2021 N N . ALA A 1 260 ? 19.209 2.706 -57.731 1.00 81.44 260 ALA A N 1
ATOM 2022 C CA . ALA A 1 260 ? 20.603 3.053 -57.993 1.00 81.44 260 ALA A CA 1
ATOM 2023 C C . ALA A 1 260 ? 21.414 1.839 -58.490 1.00 81.44 260 ALA A C 1
ATOM 2025 O O . ALA A 1 260 ? 22.195 1.969 -59.433 1.00 81.44 260 ALA A O 1
ATOM 2026 N N . ASP A 1 261 ? 21.190 0.659 -57.908 1.00 83.88 261 ASP A N 1
ATOM 2027 C CA . ASP A 1 261 ? 21.842 -0.592 -58.308 1.00 83.88 261 ASP A CA 1
ATOM 2028 C C . ASP A 1 261 ? 21.364 -1.044 -59.704 1.00 83.88 261 ASP A C 1
ATOM 2030 O O . ASP A 1 261 ? 22.169 -1.480 -60.526 1.00 83.88 261 ASP A O 1
ATOM 2034 N N . GLN A 1 262 ? 20.079 -0.858 -60.032 1.00 83.62 262 GLN A N 1
ATOM 2035 C CA . GLN A 1 262 ? 19.535 -1.104 -61.376 1.00 83.62 262 GLN A CA 1
ATOM 2036 C C . GLN A 1 262 ? 20.141 -0.176 -62.439 1.00 83.62 262 GLN A C 1
ATOM 2038 O O . GLN A 1 262 ? 20.455 -0.629 -63.542 1.00 83.62 262 GLN A O 1
ATOM 2043 N N . GLU A 1 263 ? 20.338 1.111 -62.125 1.00 81.25 263 GLU A N 1
ATOM 2044 C CA . GLU A 1 263 ? 21.061 2.030 -63.013 1.00 81.25 263 GLU A CA 1
ATOM 2045 C C . GLU A 1 263 ? 22.512 1.598 -63.221 1.00 81.25 263 GLU A C 1
ATOM 2047 O O . GLU A 1 263 ? 23.004 1.650 -64.347 1.00 81.25 263 GLU A O 1
ATOM 2052 N N . LEU A 1 264 ? 23.191 1.159 -62.157 1.00 76.88 264 LEU A N 1
ATOM 2053 C CA . LEU A 1 264 ? 24.574 0.700 -62.232 1.00 76.88 264 LEU A CA 1
ATOM 2054 C C . LEU A 1 264 ? 24.704 -0.519 -63.155 1.00 76.88 264 LEU A C 1
ATOM 2056 O O . LEU A 1 264 ? 25.554 -0.513 -64.040 1.00 76.88 264 LEU A O 1
ATOM 2060 N N . MET A 1 265 ? 23.830 -1.519 -63.002 1.00 75.25 265 MET A N 1
ATOM 2061 C CA . MET A 1 265 ? 23.826 -2.719 -63.851 1.00 75.25 265 MET A CA 1
ATOM 2062 C C . MET A 1 265 ? 23.549 -2.372 -65.319 1.00 75.25 265 MET A C 1
ATOM 2064 O O . MET A 1 265 ? 24.254 -2.831 -66.212 1.00 75.25 265 MET A O 1
ATOM 2068 N N . ARG A 1 266 ? 22.590 -1.474 -65.576 1.00 73.44 266 ARG A N 1
ATOM 2069 C CA . ARG A 1 266 ? 22.264 -1.023 -66.936 1.00 73.44 266 ARG A CA 1
ATOM 2070 C C . A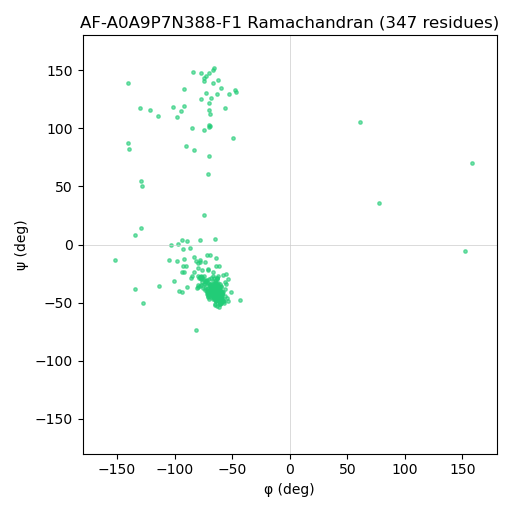RG A 1 266 ? 23.415 -0.269 -67.609 1.00 73.44 266 ARG A C 1
ATOM 2072 O O . ARG A 1 266 ? 23.561 -0.352 -68.823 1.00 73.44 266 ARG A O 1
ATOM 2079 N N . ASN A 1 267 ? 24.214 0.463 -66.834 1.00 67.69 267 ASN A N 1
ATOM 2080 C CA . ASN A 1 267 ? 25.360 1.227 -67.331 1.00 67.69 267 ASN A CA 1
ATOM 2081 C C . ASN A 1 267 ? 26.577 0.328 -67.629 1.00 67.69 267 ASN A C 1
ATOM 2083 O O . ASN A 1 267 ? 27.361 0.639 -68.519 1.00 67.69 267 ASN A O 1
ATOM 2087 N N . VAL A 1 268 ? 26.718 -0.805 -66.925 1.00 64.44 268 VAL A N 1
ATOM 2088 C CA . VAL A 1 268 ? 27.755 -1.821 -67.200 1.00 64.44 268 VAL A CA 1
ATOM 2089 C C . VAL A 1 268 ? 27.487 -2.550 -68.523 1.00 64.44 268 VAL A C 1
ATOM 2091 O O . VAL A 1 268 ? 28.428 -2.814 -69.270 1.00 64.44 268 VAL A O 1
ATOM 2094 N N . ASP A 1 269 ? 26.219 -2.812 -68.847 1.00 64.56 269 ASP A N 1
ATOM 2095 C CA . ASP A 1 269 ? 25.829 -3.488 -70.092 1.00 64.56 269 ASP A CA 1
ATOM 2096 C C . ASP A 1 269 ? 25.820 -2.554 -71.322 1.00 64.56 269 ASP A C 1
ATOM 2098 O O . ASP A 1 269 ? 25.911 -3.015 -72.463 1.00 64.56 269 ASP A O 1
ATOM 2102 N N . SER A 1 270 ? 25.736 -1.231 -71.133 1.00 59.59 270 SER A N 1
ATOM 2103 C CA . SER A 1 270 ? 25.701 -0.251 -72.226 1.00 59.59 270 SER A CA 1
ATOM 2104 C C . SER A 1 270 ? 27.072 0.380 -72.503 1.00 59.59 270 SER A C 1
ATOM 2106 O O . SER A 1 270 ? 27.543 1.231 -71.758 1.00 59.59 270 SER A O 1
ATOM 2108 N N . THR A 1 271 ? 27.690 0.055 -73.643 1.00 57.12 271 THR A N 1
ATOM 2109 C CA . THR A 1 271 ? 28.978 0.628 -74.103 1.00 57.12 271 THR A CA 1
ATOM 2110 C C . THR A 1 271 ? 28.862 2.040 -74.705 1.00 57.12 271 THR A C 1
ATOM 2112 O O . THR A 1 271 ? 29.847 2.589 -75.200 1.00 57.12 271 THR A O 1
ATOM 2115 N N . GLN A 1 272 ? 27.671 2.645 -74.693 1.00 52.25 272 GLN A N 1
ATOM 2116 C CA . GLN A 1 272 ? 27.414 3.973 -75.250 1.00 52.25 272 GLN A CA 1
ATOM 2117 C C . GLN A 1 272 ? 27.036 4.967 -74.153 1.00 52.25 272 GLN A C 1
ATOM 2119 O O . GLN A 1 272 ? 25.937 4.903 -73.621 1.00 52.25 272 GLN A O 1
ATOM 2124 N N . GLY A 1 273 ? 27.945 5.916 -73.900 1.00 53.78 273 GLY A N 1
ATOM 2125 C CA . GLY A 1 273 ? 27.673 7.219 -73.291 1.00 53.78 273 GLY A CA 1
ATOM 2126 C C . GLY A 1 273 ? 27.100 7.183 -71.876 1.00 53.78 273 GLY A C 1
ATOM 2127 O O . GLY A 1 273 ? 25.911 6.963 -71.691 1.00 53.78 273 GLY A O 1
ATOM 2128 N N . TRP A 1 274 ? 27.939 7.512 -70.890 1.00 56.03 274 TRP A N 1
ATOM 2129 C CA . TRP A 1 274 ? 27.569 7.719 -69.487 1.00 56.03 274 TRP A CA 1
ATOM 2130 C C . TRP A 1 274 ? 26.365 8.671 -69.356 1.00 56.03 274 TRP A C 1
ATOM 2132 O O . TRP A 1 274 ? 26.511 9.891 -69.274 1.00 56.03 274 TRP A O 1
ATOM 2142 N N . ALA A 1 275 ? 25.154 8.114 -69.325 1.00 55.59 275 ALA A N 1
ATOM 2143 C CA . ALA A 1 275 ? 23.963 8.832 -68.912 1.00 55.59 275 ALA A CA 1
ATOM 2144 C C . ALA A 1 275 ? 24.116 9.069 -67.406 1.00 55.59 275 ALA A C 1
ATOM 2146 O O . ALA A 1 275 ? 24.210 8.114 -66.635 1.00 55.59 275 ALA A O 1
ATOM 2147 N N . GLY A 1 276 ? 24.276 10.335 -67.011 1.00 59.34 276 GLY A N 1
ATOM 2148 C CA . GLY A 1 276 ? 24.592 10.730 -65.638 1.00 59.34 276 GLY A CA 1
ATOM 2149 C C . GLY A 1 276 ? 23.716 10.003 -64.617 1.00 59.34 276 GLY A C 1
ATOM 2150 O O . GLY A 1 276 ? 22.501 9.939 -64.785 1.00 59.34 276 GLY A O 1
ATOM 2151 N N . GLY A 1 277 ? 24.349 9.434 -63.589 1.00 69.19 277 GLY A N 1
ATOM 2152 C CA . GLY A 1 277 ? 23.708 8.569 -62.595 1.00 69.19 277 GLY A CA 1
ATOM 2153 C C . GLY A 1 277 ? 22.767 9.342 -61.677 1.00 69.19 277 GLY A C 1
ATOM 2154 O O . GLY A 1 277 ? 23.106 9.660 -60.542 1.00 69.19 277 GLY A O 1
ATOM 2155 N N . GLN A 1 278 ? 21.584 9.692 -62.175 1.00 78.50 278 GLN A N 1
ATOM 2156 C CA . GLN A 1 278 ? 20.636 10.519 -61.439 1.00 78.50 278 GLN A CA 1
ATOM 2157 C C . GLN A 1 278 ? 20.077 9.787 -60.220 1.00 78.50 278 GLN A C 1
ATOM 2159 O O . GLN A 1 278 ? 19.830 10.432 -59.200 1.00 78.50 278 GLN A O 1
ATOM 2164 N N . HIS A 1 279 ? 19.856 8.470 -60.291 1.00 77.69 279 HIS A N 1
ATOM 2165 C CA . HIS A 1 279 ? 19.363 7.707 -59.145 1.00 77.69 279 HIS A CA 1
ATOM 2166 C C . HIS A 1 279 ? 20.494 7.377 -58.168 1.00 77.69 279 HIS A C 1
ATOM 2168 O O . HIS A 1 279 ? 20.286 7.501 -56.958 1.00 77.69 279 HIS A O 1
ATOM 2174 N N . THR A 1 280 ? 21.705 7.088 -58.659 1.00 80.81 280 THR A N 1
ATOM 2175 C CA . THR A 1 280 ? 22.888 6.902 -57.797 1.00 80.81 280 THR A CA 1
ATOM 2176 C C . THR A 1 280 ? 23.257 8.186 -57.042 1.00 80.81 280 THR A C 1
ATOM 2178 O O . THR A 1 280 ? 23.492 8.148 -55.833 1.00 80.81 280 THR A O 1
ATOM 2181 N N . GLU A 1 281 ? 23.208 9.348 -57.699 1.00 84.19 281 GLU A N 1
ATOM 2182 C CA . GLU A 1 281 ? 23.463 10.651 -57.076 1.00 84.19 281 GLU A CA 1
ATOM 2183 C C . GLU A 1 281 ? 22.381 11.020 -56.049 1.00 84.19 281 GLU A C 1
ATOM 2185 O O . GLU A 1 281 ? 22.700 11.483 -54.951 1.00 84.19 281 GLU A O 1
ATOM 2190 N N . LYS A 1 282 ? 21.098 10.791 -56.365 1.00 84.12 282 LYS A N 1
ATOM 2191 C CA . LYS A 1 282 ? 19.982 11.041 -55.433 1.00 84.12 282 LYS A CA 1
ATOM 2192 C C . LYS A 1 282 ? 20.072 10.155 -54.192 1.00 84.12 282 LYS A C 1
ATOM 2194 O O . LYS A 1 282 ? 19.890 10.659 -53.081 1.00 84.12 282 LYS A O 1
ATOM 2199 N N . TYR A 1 283 ? 20.380 8.869 -54.367 1.00 86.44 283 TYR A N 1
ATOM 2200 C CA . TYR A 1 283 ? 20.592 7.942 -53.259 1.00 86.44 283 TYR A CA 1
ATOM 2201 C C . TYR A 1 283 ? 21.760 8.397 -52.379 1.00 86.44 283 TYR A C 1
ATOM 2203 O O . TYR A 1 283 ? 21.585 8.550 -51.171 1.00 86.44 283 TYR A O 1
ATOM 2211 N N . LEU A 1 284 ? 22.918 8.703 -52.974 1.00 85.69 284 LEU A N 1
ATOM 2212 C CA . LEU A 1 284 ? 24.109 9.103 -52.226 1.00 85.69 284 LEU A CA 1
ATOM 2213 C C . LEU A 1 284 ? 23.904 10.424 -51.473 1.00 85.69 284 LEU A C 1
ATOM 2215 O O . LEU A 1 284 ? 24.253 10.522 -50.296 1.00 85.69 284 LEU A O 1
ATOM 2219 N N . LYS A 1 285 ? 23.284 11.427 -52.111 1.00 88.69 285 LYS A N 1
ATOM 2220 C CA . LYS A 1 285 ? 22.946 12.704 -51.462 1.00 88.69 285 LYS A CA 1
ATOM 2221 C C . LYS A 1 285 ? 22.051 12.490 -50.247 1.00 88.69 285 LYS A C 1
ATOM 2223 O O . LYS A 1 285 ? 22.340 13.021 -49.175 1.00 88.69 285 LYS A O 1
ATOM 2228 N N . ARG A 1 286 ? 20.998 11.682 -50.393 1.00 86.00 286 ARG A N 1
ATOM 2229 C CA . ARG A 1 286 ? 20.059 11.414 -49.303 1.00 86.00 286 ARG A CA 1
ATOM 2230 C C . ARG A 1 286 ? 20.672 10.547 -48.204 1.00 86.00 286 ARG A C 1
ATOM 2232 O O . ARG A 1 286 ? 20.422 10.808 -47.033 1.00 86.00 286 ARG A O 1
ATOM 2239 N N . PHE A 1 287 ? 21.504 9.571 -48.557 1.00 88.31 287 PHE A N 1
ATOM 2240 C CA . PHE A 1 287 ? 22.250 8.755 -47.600 1.00 88.31 287 PHE A CA 1
ATOM 2241 C C . PHE A 1 287 ? 23.182 9.615 -46.743 1.00 88.31 287 PHE A C 1
ATOM 2243 O O . PHE A 1 287 ? 23.129 9.538 -45.518 1.00 88.31 287 PHE A O 1
ATOM 2250 N N . ILE A 1 288 ? 23.991 10.480 -47.368 1.00 88.81 288 ILE A N 1
ATOM 2251 C CA . ILE A 1 288 ? 24.911 11.379 -46.658 1.00 88.81 288 ILE A CA 1
ATOM 2252 C C . ILE A 1 288 ? 24.135 12.352 -45.764 1.00 88.81 288 ILE A C 1
ATOM 2254 O O . ILE A 1 288 ? 24.548 12.597 -44.633 1.00 88.81 288 ILE A O 1
ATOM 2258 N N . GLU A 1 289 ? 23.007 12.887 -46.236 1.00 88.38 289 GLU A N 1
ATOM 2259 C CA . GLU A 1 289 ? 22.146 13.776 -45.451 1.00 88.38 289 GLU A CA 1
ATOM 2260 C C . GLU A 1 289 ? 21.592 13.073 -44.202 1.00 88.38 289 GLU A C 1
ATOM 2262 O O . GLU A 1 289 ? 21.821 13.542 -43.085 1.00 88.38 289 GLU A O 1
ATOM 2267 N N . VAL A 1 290 ? 20.947 11.914 -44.378 1.00 86.19 290 VAL A N 1
ATOM 2268 C CA . VAL A 1 290 ? 20.353 11.121 -43.290 1.00 86.19 290 VAL A CA 1
ATOM 2269 C C . VAL A 1 290 ? 21.425 10.660 -42.308 1.00 86.19 290 VAL A C 1
ATOM 2271 O O . VAL A 1 290 ? 21.255 10.817 -41.097 1.00 86.19 290 VAL A O 1
ATOM 2274 N N . PHE A 1 291 ? 22.548 10.140 -42.807 1.00 86.56 291 PHE A N 1
ATOM 2275 C CA . PHE A 1 291 ? 23.660 9.692 -41.977 1.00 86.56 291 PHE A CA 1
ATOM 2276 C C . PHE A 1 291 ? 24.261 10.849 -41.175 1.00 86.56 291 PHE A C 1
ATOM 2278 O O . PHE A 1 291 ? 24.481 10.712 -39.971 1.00 86.56 291 PHE A O 1
ATOM 2285 N N . ARG A 1 292 ? 24.489 12.010 -41.801 1.00 86.38 292 ARG A N 1
ATOM 2286 C CA . ARG A 1 292 ? 25.038 13.192 -41.120 1.00 86.38 292 ARG A CA 1
ATOM 2287 C C . ARG A 1 292 ? 24.079 13.724 -40.059 1.00 86.38 292 ARG A C 1
ATOM 2289 O O . ARG A 1 292 ? 24.516 14.046 -38.960 1.00 86.38 292 ARG A O 1
ATOM 2296 N N . GLU A 1 293 ? 22.789 13.811 -40.367 1.00 84.69 293 GLU A N 1
ATOM 2297 C CA . GLU A 1 293 ? 21.775 14.308 -39.434 1.00 84.69 293 GLU A CA 1
ATOM 2298 C C . GLU A 1 293 ? 21.639 13.394 -38.207 1.00 84.69 293 GLU A C 1
ATOM 2300 O O . GLU A 1 293 ? 21.711 13.859 -37.066 1.00 84.69 293 GLU A O 1
ATOM 2305 N N . HIS A 1 294 ? 21.527 12.081 -38.428 1.00 84.19 294 HIS A N 1
ATOM 2306 C CA . HIS A 1 294 ? 21.372 11.113 -37.346 1.00 84.19 294 HIS A CA 1
ATOM 2307 C C . HIS A 1 294 ? 22.659 10.959 -36.527 1.00 84.19 294 HIS A C 1
ATOM 2309 O O . HIS A 1 294 ? 22.590 10.967 -35.301 1.00 84.19 294 HIS A O 1
ATOM 2315 N N . SER A 1 295 ? 23.837 10.878 -37.159 1.00 84.56 295 SER A N 1
ATOM 2316 C CA . SER A 1 295 ? 25.118 10.789 -36.435 1.00 84.56 295 SER A CA 1
ATOM 2317 C C . SER A 1 295 ? 25.388 12.036 -35.591 1.00 84.56 295 SER A C 1
ATOM 2319 O O . SER A 1 295 ? 25.788 11.910 -34.433 1.00 84.56 295 SER A O 1
ATOM 2321 N N . PHE A 1 296 ? 25.086 13.233 -36.107 1.00 82.06 296 PHE A N 1
ATOM 2322 C CA . PHE A 1 296 ? 25.203 14.472 -35.340 1.00 82.06 296 PHE A CA 1
ATOM 2323 C C . PHE A 1 296 ? 24.255 14.486 -34.135 1.00 82.06 296 PHE A C 1
ATOM 2325 O O . PHE A 1 296 ? 24.678 14.813 -33.025 1.00 82.06 296 PHE A O 1
ATOM 2332 N N . GLY A 1 297 ? 22.995 14.078 -34.322 1.00 80.00 297 GLY A N 1
ATOM 2333 C CA . GLY A 1 297 ? 22.028 13.966 -33.228 1.00 80.00 297 GLY A CA 1
ATOM 2334 C C . GLY A 1 297 ? 22.465 12.970 -32.150 1.00 80.00 297 GLY A C 1
ATOM 2335 O O . GLY A 1 297 ? 22.372 13.270 -30.960 1.00 80.00 297 GLY A O 1
ATOM 2336 N N . ILE A 1 298 ? 22.999 11.814 -32.552 1.00 82.50 298 ILE A N 1
ATOM 2337 C CA . ILE A 1 298 ? 23.486 10.774 -31.637 1.00 82.50 298 ILE A CA 1
ATOM 2338 C C . ILE A 1 298 ? 24.677 11.278 -30.825 1.00 82.50 298 ILE A C 1
ATOM 2340 O O . ILE A 1 298 ? 24.641 11.202 -29.601 1.00 82.50 298 ILE A O 1
ATOM 2344 N N . VAL A 1 299 ? 25.698 11.832 -31.486 1.00 84.25 299 VAL A N 1
ATOM 2345 C CA . VAL A 1 299 ? 26.911 12.336 -30.824 1.00 84.25 299 VAL A CA 1
ATOM 2346 C C . VAL A 1 299 ? 26.587 13.524 -29.918 1.00 84.25 299 VAL A C 1
ATOM 2348 O O . VAL A 1 299 ? 27.090 13.604 -28.802 1.00 84.25 299 VAL A O 1
ATOM 2351 N N . SER A 1 300 ? 25.709 14.433 -30.350 1.00 81.44 300 SER A N 1
ATOM 2352 C CA . SER A 1 300 ? 25.294 15.579 -29.535 1.00 81.44 300 SER A CA 1
ATOM 2353 C C . SER A 1 300 ? 24.555 15.149 -28.264 1.00 81.44 300 SER A C 1
ATOM 2355 O O . SER A 1 300 ? 24.843 15.658 -27.177 1.00 81.44 300 SER A O 1
ATOM 2357 N N . VAL A 1 301 ? 23.631 14.189 -28.371 1.00 79.31 301 VAL A N 1
ATOM 2358 C CA . VAL A 1 301 ? 22.887 13.680 -27.213 1.00 79.31 301 VAL A CA 1
ATOM 2359 C C . VAL A 1 301 ? 23.787 12.832 -26.311 1.00 79.31 301 VAL A C 1
ATOM 2361 O O . VAL A 1 301 ? 23.763 13.035 -25.106 1.00 79.31 301 VAL A O 1
ATOM 2364 N N . ALA A 1 302 ? 24.638 11.961 -26.859 1.00 79.88 302 ALA A N 1
ATOM 2365 C CA . ALA A 1 302 ? 25.589 11.171 -26.072 1.00 79.88 302 ALA A CA 1
ATOM 2366 C C . ALA A 1 302 ? 26.561 12.068 -25.285 1.00 79.88 302 ALA A C 1
ATOM 2368 O O . ALA A 1 302 ? 26.665 11.943 -24.070 1.00 79.88 302 ALA A O 1
ATOM 2369 N N . ASN A 1 303 ? 27.162 13.067 -25.941 1.00 81.69 303 ASN A N 1
ATOM 2370 C CA . ASN A 1 303 ? 28.059 14.016 -25.276 1.00 81.69 303 ASN A CA 1
ATOM 2371 C C . ASN A 1 303 ? 27.347 14.860 -24.212 1.00 81.69 303 ASN A C 1
ATOM 2373 O O . ASN A 1 303 ? 27.959 15.247 -23.223 1.00 81.69 303 ASN A O 1
ATOM 2377 N N . SER A 1 304 ? 26.068 15.193 -24.415 1.00 77.88 304 SER A N 1
ATOM 2378 C CA . SER A 1 304 ? 25.298 15.943 -23.416 1.00 77.88 304 SER A CA 1
ATOM 2379 C C . SER A 1 304 ? 24.818 15.067 -22.263 1.00 77.88 304 SER A C 1
ATOM 2381 O O . SER A 1 304 ? 24.699 15.584 -21.158 1.00 77.88 304 SER A O 1
ATOM 2383 N N . ILE A 1 305 ? 24.605 13.767 -22.472 1.00 74.25 305 ILE A N 1
ATOM 2384 C CA . ILE A 1 305 ? 24.388 12.800 -21.389 1.00 74.25 305 ILE A CA 1
ATOM 2385 C C . ILE A 1 305 ? 25.663 12.699 -20.545 1.00 74.25 305 ILE A C 1
ATOM 2387 O O . ILE A 1 305 ? 25.597 12.946 -19.345 1.00 74.25 305 ILE A O 1
ATOM 2391 N N . ASP A 1 306 ? 26.819 12.467 -21.168 1.00 71.50 306 ASP A N 1
ATOM 2392 C CA . ASP A 1 306 ? 28.102 12.355 -20.459 1.00 71.50 306 ASP A CA 1
ATOM 2393 C C . ASP A 1 306 ? 28.494 13.663 -19.745 1.00 71.50 306 ASP A C 1
ATOM 2395 O O . ASP A 1 306 ? 28.992 13.646 -18.624 1.00 71.50 306 ASP A O 1
ATOM 2399 N N . ALA A 1 307 ? 28.227 14.826 -20.351 1.00 70.44 307 ALA A N 1
ATOM 2400 C CA . ALA A 1 307 ? 28.520 16.125 -19.738 1.00 70.44 307 ALA A CA 1
ATOM 2401 C C . ALA A 1 307 ? 27.528 16.528 -18.635 1.00 70.44 307 ALA A C 1
ATOM 2403 O O . ALA A 1 307 ? 27.889 17.278 -17.729 1.00 70.44 307 ALA A O 1
ATOM 2404 N N . SER A 1 308 ? 26.272 16.076 -18.710 1.00 61.31 308 SER A N 1
ATOM 2405 C C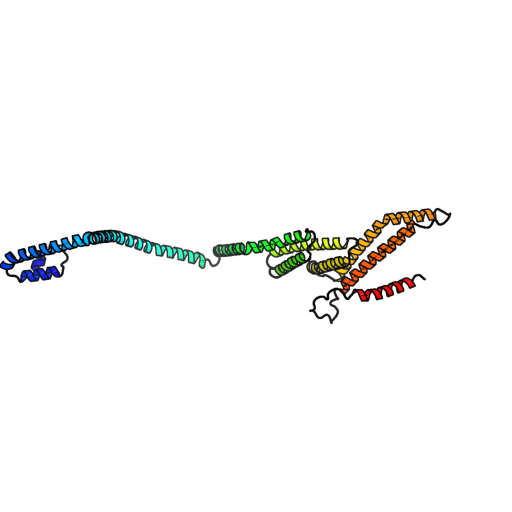A . SER A 1 308 ? 25.270 16.376 -17.676 1.00 61.31 308 SER A CA 1
ATOM 2406 C C . SER A 1 308 ? 25.504 15.580 -16.393 1.00 61.31 308 SER A C 1
ATOM 2408 O O . SER A 1 308 ? 24.925 15.920 -15.363 1.00 61.31 308 SER A O 1
ATOM 2410 N N . PHE A 1 309 ? 26.335 14.535 -16.442 1.00 57.62 309 PHE A N 1
ATOM 2411 C CA . PHE A 1 309 ? 26.535 13.611 -15.335 1.00 57.62 309 PHE A CA 1
ATOM 2412 C C . PHE A 1 309 ? 28.024 13.227 -15.222 1.00 57.62 309 PHE A C 1
ATOM 2414 O O . PHE A 1 309 ? 28.441 12.245 -15.832 1.00 57.62 309 PHE A O 1
ATOM 2421 N N . PRO A 1 310 ? 28.841 14.007 -14.483 1.00 52.56 310 PRO A N 1
ATOM 2422 C CA . PRO A 1 310 ? 30.267 13.733 -14.329 1.00 52.56 310 PRO A CA 1
ATOM 2423 C C . PRO A 1 310 ? 30.507 12.387 -13.637 1.00 52.56 310 PRO A C 1
ATOM 2425 O O . PRO A 1 310 ? 29.803 12.029 -12.691 1.00 52.56 310 PRO A O 1
ATOM 2428 N N . ARG A 1 311 ? 31.531 11.668 -14.106 1.00 50.94 311 ARG A N 1
ATOM 2429 C CA . ARG A 1 311 ? 32.023 10.429 -13.496 1.00 50.94 311 ARG A CA 1
ATOM 2430 C C . ARG A 1 311 ? 32.461 10.718 -12.058 1.00 50.94 311 ARG A C 1
ATOM 2432 O O . ARG A 1 311 ? 33.175 11.688 -11.819 1.00 50.94 311 ARG A O 1
ATOM 2439 N N . LEU A 1 312 ? 32.072 9.858 -11.120 1.00 47.69 312 LEU A N 1
ATOM 2440 C CA . LEU A 1 312 ? 32.431 9.944 -9.694 1.00 47.69 312 LEU A CA 1
ATOM 2441 C C . LEU A 1 312 ? 33.940 9.773 -9.402 1.00 47.69 312 LEU A C 1
ATOM 2443 O O . LEU A 1 312 ? 34.333 9.794 -8.241 1.00 47.69 312 LEU A O 1
ATOM 2447 N N . ASP A 1 313 ? 34.784 9.657 -10.429 1.00 41.16 313 ASP A N 1
ATOM 2448 C CA . ASP A 1 313 ? 36.233 9.477 -10.295 1.00 41.16 313 ASP A CA 1
ATOM 2449 C C . ASP A 1 313 ? 37.029 10.797 -10.243 1.00 41.16 313 ASP A C 1
ATOM 2451 O O . ASP A 1 313 ? 38.257 10.765 -10.174 1.00 41.16 313 ASP A O 1
ATOM 2455 N N . ASP A 1 314 ? 36.371 11.964 -10.257 1.00 36.34 314 ASP A N 1
ATOM 2456 C CA . ASP A 1 314 ? 37.050 13.260 -10.121 1.00 36.34 314 ASP A CA 1
ATOM 2457 C C . ASP A 1 314 ? 37.053 13.743 -8.650 1.00 36.34 314 ASP A C 1
ATOM 2459 O O . ASP A 1 314 ? 35.995 14.083 -8.108 1.00 36.34 314 ASP A O 1
ATOM 2463 N N . PRO A 1 315 ? 38.218 13.864 -7.979 1.00 37.53 315 PRO A N 1
ATOM 2464 C CA . PRO A 1 315 ? 38.328 14.156 -6.541 1.00 37.53 315 PRO A CA 1
ATOM 2465 C C . PRO A 1 315 ? 38.012 15.620 -6.156 1.00 37.53 315 PRO A C 1
ATOM 2467 O O . PRO A 1 315 ? 38.523 16.130 -5.160 1.00 37.53 315 PRO A O 1
ATOM 2470 N N . LYS A 1 316 ? 37.202 16.336 -6.948 1.00 38.41 316 LYS A N 1
ATOM 2471 C CA . LYS A 1 316 ? 36.841 17.751 -6.724 1.00 38.41 316 LYS A CA 1
ATOM 2472 C C . LYS A 1 316 ? 35.355 18.087 -6.886 1.00 38.41 316 LYS A C 1
ATOM 2474 O O . LYS A 1 316 ? 35.005 19.265 -6.847 1.00 38.41 316 LYS A O 1
ATOM 2479 N N . ALA A 1 317 ? 34.470 17.106 -7.049 1.00 35.03 317 ALA A N 1
ATOM 2480 C CA . ALA A 1 317 ? 33.036 17.374 -7.124 1.00 35.03 317 ALA A CA 1
ATOM 2481 C C . ALA A 1 317 ? 32.398 17.335 -5.726 1.00 35.03 317 ALA A C 1
ATOM 2483 O O . ALA A 1 317 ? 31.874 16.315 -5.287 1.00 35.03 317 ALA A O 1
ATOM 2484 N N . ASP A 1 318 ? 32.475 18.469 -5.031 1.00 34.03 318 ASP A N 1
ATOM 2485 C CA . ASP A 1 318 ? 31.780 18.721 -3.771 1.00 34.03 318 ASP A CA 1
ATOM 2486 C C . ASP A 1 318 ? 30.263 18.519 -3.964 1.00 34.03 318 ASP A C 1
ATOM 2488 O O . ASP A 1 318 ? 29.606 19.192 -4.769 1.00 34.03 318 ASP A O 1
ATOM 2492 N N . LEU A 1 319 ? 29.710 17.542 -3.248 1.00 46.81 319 LEU A N 1
ATOM 2493 C CA . LEU A 1 319 ? 28.283 17.255 -3.181 1.00 46.81 319 LEU A CA 1
ATOM 2494 C C . LEU A 1 319 ? 27.616 18.388 -2.400 1.00 46.81 319 LEU A C 1
ATOM 2496 O O . LEU A 1 319 ? 27.720 18.384 -1.180 1.00 46.81 319 LEU A O 1
ATOM 2500 N N . MET A 1 320 ? 26.976 19.343 -3.090 1.00 42.66 320 MET A N 1
ATOM 2501 C CA . MET A 1 320 ? 25.814 20.153 -2.649 1.00 42.66 320 MET A CA 1
ATOM 2502 C C . MET A 1 320 ? 25.706 21.464 -3.453 1.00 42.66 320 MET A C 1
ATOM 2504 O O . MET A 1 320 ? 25.891 22.548 -2.910 1.00 42.66 320 MET A O 1
ATOM 2508 N N . TYR A 1 321 ? 25.344 21.403 -4.739 1.00 35.00 321 TYR A N 1
ATOM 2509 C CA . TYR A 1 321 ? 24.789 22.576 -5.434 1.00 35.00 321 TYR A CA 1
ATOM 2510 C C . TYR A 1 321 ? 23.648 22.182 -6.386 1.00 35.00 321 TYR A C 1
ATOM 2512 O O . TYR A 1 321 ? 23.747 21.163 -7.075 1.00 35.00 321 TYR A O 1
ATOM 2520 N N . PRO A 1 322 ? 22.556 22.972 -6.450 1.00 34.97 322 PRO A N 1
ATOM 2521 C CA . PRO A 1 322 ? 21.477 22.745 -7.398 1.00 34.97 322 PRO A CA 1
ATOM 2522 C C . PRO A 1 322 ? 21.937 23.057 -8.832 1.00 34.97 322 PRO A C 1
ATOM 2524 O O . PRO A 1 322 ? 22.767 23.934 -9.071 1.00 34.97 322 PRO A O 1
ATOM 2527 N N . LEU A 1 323 ? 21.372 22.309 -9.784 1.00 38.38 323 LEU A N 1
ATOM 2528 C CA . LEU A 1 323 ? 21.656 22.355 -11.224 1.00 38.38 323 LEU A CA 1
ATOM 2529 C C . LEU A 1 323 ? 21.678 23.793 -11.792 1.00 38.38 323 LEU A C 1
ATOM 2531 O O . LEU A 1 323 ? 20.719 24.539 -11.575 1.00 38.38 323 LEU A O 1
ATOM 2535 N N . PRO A 1 324 ? 22.686 24.180 -12.603 1.00 35.03 324 PRO A N 1
ATOM 2536 C CA . PRO A 1 324 ? 22.668 25.462 -13.288 1.00 35.03 324 PRO A CA 1
ATOM 2537 C C . PRO A 1 324 ? 21.733 25.413 -14.505 1.00 35.03 324 PRO A C 1
ATOM 2539 O O . PRO A 1 324 ? 21.868 24.588 -15.409 1.00 35.03 324 PRO A O 1
ATOM 2542 N N . SER A 1 325 ? 20.789 26.351 -14.527 1.00 32.19 325 SER A N 1
ATOM 2543 C CA . SER A 1 325 ? 19.830 26.613 -15.600 1.00 32.19 325 SER A CA 1
ATOM 2544 C C . SER A 1 325 ? 20.500 26.791 -16.971 1.00 32.19 325 SER A C 1
ATOM 2546 O O . SER A 1 325 ? 21.448 27.563 -17.149 1.00 32.19 325 SER A O 1
ATOM 2548 N N . GLY A 1 326 ? 19.976 26.056 -17.954 1.00 42.44 326 GLY A N 1
ATOM 2549 C CA . GLY A 1 326 ? 20.511 25.946 -19.305 1.00 42.44 326 GLY A CA 1
ATOM 2550 C C . GLY A 1 326 ? 20.374 27.226 -20.119 1.00 42.44 326 GLY A C 1
ATOM 2551 O O . GLY A 1 326 ? 19.316 27.494 -20.668 1.00 42.44 326 GLY A O 1
ATOM 2552 N N . GLN A 1 327 ? 21.465 27.978 -20.256 1.00 36.22 327 GLN A N 1
ATOM 2553 C CA . GLN A 1 327 ? 21.591 29.002 -21.305 1.00 36.22 327 GLN A CA 1
ATOM 2554 C C . GLN A 1 327 ? 23.036 29.277 -21.760 1.00 36.22 327 GLN A C 1
ATOM 2556 O O . GLN A 1 327 ? 23.237 29.866 -22.818 1.00 36.22 327 GLN A O 1
ATOM 2561 N N . LYS A 1 328 ? 24.069 28.821 -21.036 1.00 32.28 328 LYS A N 1
ATOM 2562 C CA . LYS A 1 328 ? 25.469 29.182 -21.352 1.00 32.28 328 LYS A CA 1
ATOM 2563 C C . LYS A 1 328 ? 26.222 28.212 -22.270 1.00 32.28 328 LY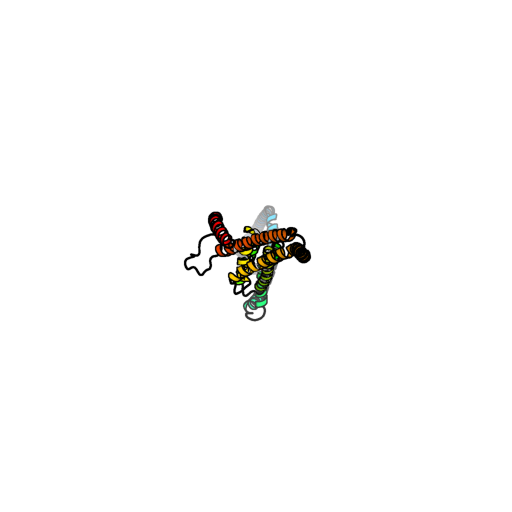S A C 1
ATOM 2565 O O . LYS A 1 328 ? 27.341 28.518 -22.670 1.00 32.28 328 LYS A O 1
ATOM 2570 N N . TYR A 1 329 ? 25.626 27.084 -22.656 1.00 43.12 329 TYR A N 1
ATOM 2571 C CA . TYR A 1 329 ? 26.345 26.066 -23.428 1.00 43.12 329 TYR A CA 1
ATOM 2572 C C . TYR A 1 329 ? 26.396 26.327 -24.941 1.00 43.12 329 TYR A C 1
ATOM 2574 O O . TYR A 1 329 ? 27.352 25.899 -25.569 1.00 43.12 329 TYR A O 1
ATOM 2582 N N . GLN A 1 330 ? 25.485 27.099 -25.546 1.00 38.56 330 GLN A N 1
ATOM 2583 C CA . GLN A 1 330 ? 25.442 27.226 -27.016 1.00 38.56 330 GLN A CA 1
ATOM 2584 C C . GLN A 1 330 ? 26.647 27.940 -27.664 1.00 38.56 330 GLN A C 1
ATOM 2586 O O . GLN A 1 330 ? 26.948 27.673 -28.825 1.00 38.56 330 GLN A O 1
ATOM 2591 N N . ARG A 1 331 ? 27.383 28.801 -26.944 1.00 36.12 331 ARG A N 1
ATOM 2592 C CA . ARG A 1 331 ? 28.481 29.590 -27.543 1.00 36.12 331 ARG A CA 1
ATOM 2593 C C . ARG A 1 331 ? 29.783 28.813 -27.763 1.00 36.12 331 ARG A C 1
ATOM 2595 O O . ARG A 1 331 ? 30.501 29.128 -28.700 1.00 36.12 331 ARG A O 1
ATOM 2602 N N . LYS A 1 332 ? 30.077 27.779 -26.964 1.00 38.88 332 LYS A N 1
ATOM 2603 C CA . LYS A 1 332 ? 31.324 26.991 -27.101 1.00 38.88 332 LYS A CA 1
ATOM 2604 C C . LYS A 1 332 ? 31.274 25.914 -28.199 1.00 38.88 332 LYS A C 1
ATOM 2606 O O . LYS A 1 332 ? 32.321 25.405 -28.593 1.00 38.88 332 LYS A O 1
ATOM 2611 N N . TYR A 1 333 ? 30.090 25.582 -28.722 1.00 42.88 333 TYR A N 1
ATOM 2612 C CA . TYR A 1 333 ? 29.939 24.553 -29.766 1.00 42.88 333 TYR A CA 1
ATOM 2613 C C . TYR A 1 333 ? 30.040 25.094 -31.199 1.00 42.88 333 TYR A C 1
ATOM 2615 O O . TYR A 1 333 ? 30.319 24.327 -32.119 1.00 42.88 333 TYR A O 1
ATOM 2623 N N . PHE A 1 334 ? 29.881 26.408 -31.403 1.00 43.72 334 PHE A N 1
ATOM 2624 C CA . PHE A 1 334 ? 30.083 27.014 -32.723 1.00 43.72 334 PHE A CA 1
ATOM 2625 C C . PHE A 1 334 ? 31.561 26.946 -33.151 1.00 43.72 334 PHE A C 1
ATOM 2627 O O . PHE A 1 334 ? 31.850 26.542 -34.277 1.00 43.72 334 PHE A O 1
ATOM 2634 N N . ASP A 1 335 ? 32.504 27.193 -32.237 1.00 41.88 335 ASP A N 1
ATOM 2635 C CA . ASP A 1 335 ? 33.943 27.168 -32.553 1.00 41.88 335 ASP A CA 1
ATOM 2636 C C . ASP A 1 335 ? 34.500 25.753 -32.782 1.00 41.88 335 ASP A C 1
ATOM 2638 O O . ASP A 1 335 ? 35.387 25.546 -33.613 1.00 41.88 335 ASP A O 1
ATOM 2642 N N . THR A 1 336 ? 33.946 24.741 -32.110 1.00 48.78 336 THR A N 1
ATOM 2643 C CA . THR A 1 336 ? 34.344 23.338 -32.324 1.00 48.78 336 THR A CA 1
ATOM 2644 C C . THR A 1 336 ? 33.768 22.759 -33.620 1.00 48.78 336 THR A C 1
ATOM 2646 O O . THR A 1 336 ? 34.426 21.934 -34.260 1.00 48.78 336 THR A O 1
ATOM 2649 N N . SER A 1 337 ? 32.612 23.254 -34.081 1.00 39.59 337 SER A N 1
ATOM 2650 C CA . SER A 1 337 ? 32.052 22.905 -35.396 1.00 39.59 337 SER A CA 1
ATOM 2651 C C . SER A 1 337 ? 32.922 23.404 -36.564 1.00 39.59 337 SER A C 1
ATOM 2653 O O . SER A 1 337 ? 33.143 22.671 -37.530 1.00 39.59 337 SER A O 1
ATOM 2655 N N . ALA A 1 338 ? 33.526 24.593 -36.437 1.00 46.19 338 ALA A N 1
ATOM 2656 C CA . ALA A 1 338 ? 34.461 25.130 -37.427 1.00 46.19 338 ALA A CA 1
ATOM 2657 C C . ALA A 1 338 ? 35.767 24.313 -37.502 1.00 46.19 338 ALA A C 1
ATOM 2659 O O . ALA A 1 338 ? 36.363 24.169 -38.574 1.00 46.19 338 ALA A O 1
ATOM 2660 N N . LEU A 1 339 ? 36.195 23.733 -36.376 1.00 47.34 339 LEU A N 1
ATOM 2661 C CA . LEU A 1 339 ? 37.410 22.922 -36.300 1.00 47.34 339 LEU A CA 1
ATOM 2662 C C . LEU A 1 339 ? 37.228 21.523 -36.914 1.00 47.34 339 LEU A C 1
ATOM 2664 O O . LEU A 1 339 ? 38.137 21.024 -37.579 1.00 47.34 339 LEU A O 1
ATOM 2668 N N . LEU A 1 340 ? 36.054 20.906 -36.740 1.00 46.03 340 LEU A N 1
ATOM 2669 C CA . LEU A 1 340 ? 35.725 19.603 -37.332 1.00 46.03 340 LEU A CA 1
ATOM 2670 C C . LEU A 1 340 ? 35.500 19.701 -38.849 1.00 46.03 340 LEU A C 1
ATOM 2672 O O . LEU A 1 340 ? 36.047 18.882 -39.587 1.00 46.03 340 LEU A O 1
ATOM 2676 N N . CYS A 1 341 ? 34.832 20.752 -39.342 1.00 45.94 341 CYS A N 1
ATOM 2677 C CA . CYS A 1 341 ? 34.716 21.002 -40.786 1.00 45.94 341 CYS A CA 1
ATOM 2678 C C . CYS A 1 341 ? 36.085 21.223 -41.460 1.00 45.94 341 CYS A C 1
ATOM 2680 O O . CYS A 1 341 ? 36.317 20.720 -42.559 1.00 45.94 341 CYS A O 1
ATOM 2682 N N . ARG A 1 342 ? 37.040 21.891 -40.789 1.00 49.69 342 ARG A N 1
ATOM 2683 C CA . ARG A 1 342 ? 38.421 22.038 -41.297 1.00 49.69 342 ARG A CA 1
ATOM 2684 C C . ARG A 1 342 ? 39.217 20.733 -41.317 1.00 49.69 342 ARG A C 1
ATOM 2686 O O . ARG A 1 342 ? 40.122 20.603 -42.139 1.00 49.69 342 ARG A O 1
ATOM 2693 N N . LYS A 1 343 ? 38.918 19.786 -40.424 1.00 47.47 343 LYS A N 1
ATOM 2694 C CA . LYS A 1 343 ? 39.630 18.500 -40.352 1.00 47.47 343 LYS A CA 1
ATOM 2695 C C . LYS A 1 343 ? 39.144 17.504 -41.407 1.00 47.47 343 LYS A C 1
ATOM 2697 O O . LYS A 1 343 ? 39.969 16.795 -41.969 1.00 47.47 343 LYS A O 1
ATOM 2702 N N . PHE A 1 344 ? 37.852 17.507 -41.738 1.00 41.72 344 PHE A N 1
ATOM 2703 C CA . PHE A 1 344 ? 37.307 16.656 -42.804 1.00 41.72 344 PHE A CA 1
ATOM 2704 C C . PHE A 1 344 ? 37.540 17.212 -44.219 1.00 41.72 344 PHE A C 1
ATOM 2706 O O . PHE A 1 344 ? 37.696 16.433 -45.152 1.00 41.72 344 PHE A O 1
ATOM 2713 N N . GLY A 1 345 ? 37.674 18.534 -44.387 1.00 40.12 345 GLY A N 1
ATOM 2714 C CA . GLY A 1 345 ? 38.015 19.148 -45.680 1.00 40.12 345 GLY A CA 1
ATOM 2715 C C . GLY A 1 345 ? 39.463 18.935 -46.155 1.00 40.12 345 GLY A C 1
ATOM 2716 O O . GLY A 1 345 ? 39.775 19.264 -47.290 1.00 40.12 345 GLY A O 1
ATOM 2717 N N . LYS A 1 346 ? 40.355 18.390 -45.315 1.00 46.12 346 LYS A N 1
ATOM 2718 C CA . LYS A 1 346 ? 41.766 18.118 -45.666 1.00 46.12 346 LYS A CA 1
ATOM 2719 C C . LYS A 1 346 ? 42.052 16.675 -46.097 1.00 46.12 346 LYS A C 1
ATOM 2721 O O . LYS A 1 346 ? 43.199 16.362 -46.383 1.00 46.12 346 LYS A O 1
ATOM 2726 N N . ILE A 1 347 ? 41.040 15.806 -46.127 1.00 45.62 347 ILE A N 1
ATOM 2727 C CA . ILE A 1 347 ? 41.181 14.395 -46.540 1.00 45.62 347 ILE A CA 1
ATOM 2728 C C . ILE A 1 347 ? 40.637 14.176 -47.972 1.00 45.62 347 ILE A C 1
ATOM 2730 O O . ILE A 1 347 ? 40.719 13.080 -48.510 1.00 45.62 347 ILE A O 1
ATOM 2734 N N . GLY A 1 348 ? 40.122 15.225 -48.623 1.00 41.62 348 GLY A N 1
ATOM 2735 C CA . GLY A 1 348 ? 39.616 15.184 -50.000 1.00 41.62 348 GLY A CA 1
ATOM 2736 C C . GLY A 1 348 ? 40.193 16.293 -50.876 1.00 41.62 348 GLY A C 1
ATOM 2737 O O . GLY A 1 348 ? 39.426 17.074 -51.433 1.00 41.62 348 GLY A O 1
ATOM 2738 N N . GLY A 1 349 ? 41.523 16.387 -50.940 1.00 36.97 349 GLY A N 1
ATOM 2739 C CA . GLY A 1 349 ? 42.267 17.259 -51.851 1.00 36.97 349 GLY A CA 1
ATOM 2740 C C . GLY A 1 349 ? 43.399 16.492 -52.503 1.00 36.97 349 GLY A C 1
ATOM 2741 O O . GLY A 1 349 ? 44.112 15.801 -51.740 1.00 36.97 349 GLY A O 1
#

pLDDT: mean 76.92, std 16.87, range [32.19, 95.56]

Organism: NCBI:txid123648

Foldseek 3Di:
DLVVCCVVPDDPDDDDDPVSSVVSVVVVPDDPVCNVPVVVVVCVVVVVVVVVVVVVCCVVCVVVVVVVVVVVVVCVVVVVVVVVVVVVVVVVVVVVVVVVVVVCCVQPVPPDDDVCCVVVVVVVVVVCVVCVVVLVVLLCLLVVLVVLLVDPPRPLPVNLVSLVVLVVVCVVCVPDVSSVVSNVSSLVSLVVSLVVLLVVLLDPPDDLVSLLVSLVSNVSSVVVNDVDDDVVVSLVSSLVSLVNSLVVVVVVCVVLVVVLVVLVVVVVPDPDDCPDSPSVVVSVVVNCVSCVVSVCSSVVNSVCNPVVDDDPPDPPPDPDDDDDDDDPPPPVVVVVVVVVVVVVVVVPD

InterPro domains:
  IPR007255 Conserved oligomeric Golgi complex subunit 8 [PF04124] (25-295)
  IPR007255 Conserved oligomeric Golgi complex subunit 8 [PTHR21311] (14-305)

Radius of gyration: 57.75 Å; Cα contacts (8 Å, |Δi|>4): 128; chains: 1; bounding box: 111×50×174 Å

Solvent-accessible surface area (backbone atoms only — not comparable to full-atom values): 20127 Å² total; per-residue (Å²): 108,48,70,61,48,53,67,73,72,53,72,96,83,72,81,86,51,76,66,58,55,57,50,41,47,54,59,72,73,52,54,71,71,48,56,70,60,47,45,59,50,48,52,52,49,51,51,51,50,49,50,50,51,50,50,52,48,41,74,75,39,43,65,60,52,50,53,46,51,53,49,51,54,49,45,66,56,46,53,59,54,48,50,50,52,48,50,52,48,64,63,46,49,59,55,52,48,51,52,50,48,48,51,48,42,56,76,66,64,44,80,78,84,62,60,54,48,54,56,50,48,51,51,48,50,52,52,46,61,75,43,39,66,60,53,49,57,57,65,44,46,43,60,50,46,48,49,42,67,71,34,87,80,63,53,64,67,63,48,50,51,57,50,52,52,50,52,54,50,38,71,75,40,71,87,40,67,65,49,54,51,47,48,52,52,35,53,52,46,50,52,50,50,49,50,52,47,52,54,59,59,37,46,85,86,71,52,67,70,64,49,55,48,50,53,55,52,47,62,74,50,42,62,80,78,34,98,76,66,52,74,63,54,58,54,46,52,51,50,50,38,45,50,52,33,51,49,53,57,53,56,72,41,42,70,46,48,52,52,20,52,51,53,52,55,53,53,73,75,45,94,69,74,88,71,76,59,63,47,44,49,51,38,50,54,50,49,53,49,53,50,51,54,51,52,50,52,50,52,53,48,51,53,48,53,52,67,74,52,75,70,90,84,54,98,76,75,76,90,83,77,82,85,82,78,92,73,80,66,71,71,68,53,58,65,53,51,58,53,51,55,58,60,61,63,67,77,74,120

Mean predicted aligned error: 18.51 Å